Protein AF-A0A929QIP5-F1 (afdb_monomer_lite)

Sequence (250 aa):
MQTKGKNYFLEKAELQKNVRKRVTDGIRGIKFSDITTDPKLVKFDINHSQGKVVGDTIYFSNLNGKNVEISLTDKYSGVKNIVVYGGNAYIKKNIIANNKKQDVLSIIAVRDTEEKGGNILVEPSVFEIDAIMYADNSLVSYHDGKILSPGNGGTYELLKNQLYIFGSIFSNNTIGGSVNFKDGKAICPYYVKTECSVDEAQKYDLYNLRRGYENISPTDPNFKDKAYTLIIEYNPLIQYKNIPFFQLKK

Structure (mmCIF, N/CA/C/O backbone):
data_AF-A0A929QIP5-F1
#
_entry.id   AF-A0A929QIP5-F1
#
loop_
_atom_site.group_PDB
_atom_site.id
_atom_site.type_symbol
_atom_site.label_atom_id
_atom_site.label_alt_id
_atom_site.label_comp_id
_atom_site.label_asym_id
_atom_site.label_entity_id
_atom_site.label_seq_id
_atom_site.pdbx_PDB_ins_code
_atom_site.Cartn_x
_atom_site.Cartn_y
_atom_site.Cartn_z
_atom_site.occupancy
_atom_site.B_iso_or_equiv
_atom_site.auth_seq_id
_atom_site.auth_comp_id
_atom_site.auth_asym_id
_atom_site.auth_atom_id
_atom_site.pdbx_PDB_model_num
ATOM 1 N N . MET A 1 1 ? 28.773 19.398 29.284 1.00 35.69 1 MET A N 1
ATOM 2 C CA . MET A 1 1 ? 27.613 18.480 29.324 1.00 35.69 1 MET A CA 1
ATOM 3 C C . MET A 1 1 ? 27.137 18.242 27.897 1.00 35.69 1 MET A C 1
ATOM 5 O O . MET A 1 1 ? 26.538 19.133 27.319 1.00 35.69 1 MET A O 1
ATOM 9 N N . GLN A 1 2 ? 27.466 17.092 27.303 1.00 29.98 2 GLN A N 1
ATOM 10 C CA . GLN A 1 2 ? 26.900 16.664 26.019 1.00 29.98 2 GLN A CA 1
ATOM 11 C C . GLN A 1 2 ? 25.596 15.914 26.299 1.00 29.98 2 GLN A C 1
ATOM 13 O O . GLN A 1 2 ? 25.606 14.844 26.910 1.00 29.98 2 GLN A O 1
ATOM 18 N N . THR A 1 3 ? 24.467 16.475 25.881 1.00 33.84 3 THR A N 1
ATOM 19 C CA . THR A 1 3 ? 23.188 15.768 25.851 1.00 33.84 3 THR A CA 1
ATOM 20 C C . THR A 1 3 ? 23.250 14.711 24.750 1.00 33.84 3 THR A C 1
ATOM 22 O O . THR A 1 3 ? 23.195 15.012 23.562 1.00 33.84 3 THR A O 1
ATOM 25 N N . LYS A 1 4 ? 23.394 13.442 25.150 1.00 36.75 4 LYS A N 1
ATOM 26 C CA . LYS A 1 4 ? 23.191 12.285 24.272 1.00 36.75 4 LYS A CA 1
ATOM 27 C C . LYS A 1 4 ? 21.743 12.304 23.773 1.00 36.75 4 LYS A C 1
ATOM 29 O O . LYS A 1 4 ? 20.840 11.862 24.482 1.00 36.75 4 LYS A O 1
ATOM 34 N N . GLY A 1 5 ? 21.522 12.807 22.563 1.00 35.38 5 GLY A N 1
ATOM 35 C CA . GLY A 1 5 ? 20.291 12.555 21.823 1.00 35.38 5 GLY A CA 1
ATOM 36 C C . GLY A 1 5 ? 20.190 11.055 21.561 1.00 35.38 5 GLY A C 1
ATOM 37 O O . GLY A 1 5 ? 20.946 10.510 20.761 1.00 35.38 5 GLY A O 1
ATOM 38 N N . LYS A 1 6 ? 19.304 10.358 22.278 1.00 36.50 6 LYS A N 1
ATOM 39 C CA . LYS A 1 6 ? 18.926 8.990 21.917 1.00 36.50 6 LYS A CA 1
ATOM 40 C C . LYS A 1 6 ? 18.165 9.071 20.593 1.00 36.50 6 LYS A C 1
ATOM 42 O O . LYS A 1 6 ? 17.031 9.540 20.567 1.00 36.50 6 LYS A O 1
ATOM 47 N N . ASN A 1 7 ? 18.801 8.647 19.506 1.00 38.00 7 ASN A N 1
ATOM 48 C CA . ASN A 1 7 ? 18.137 8.411 18.229 1.00 38.00 7 ASN A CA 1
ATOM 49 C C . ASN A 1 7 ? 17.148 7.250 18.408 1.00 38.00 7 ASN A C 1
ATOM 51 O O . ASN A 1 7 ? 17.554 6.094 18.456 1.00 38.00 7 ASN A O 1
ATOM 55 N N . TYR A 1 8 ? 15.857 7.553 18.541 1.00 44.34 8 TYR A N 1
ATOM 56 C CA . TYR A 1 8 ? 14.787 6.553 18.559 1.00 44.34 8 TYR A CA 1
ATOM 57 C C . TYR A 1 8 ? 14.332 6.255 17.128 1.00 44.34 8 TYR A C 1
ATOM 59 O O . TYR A 1 8 ? 13.229 6.618 16.731 1.00 44.34 8 TYR A O 1
ATOM 67 N N . PHE A 1 9 ? 15.181 5.598 16.342 1.00 45.09 9 PHE A N 1
ATOM 68 C CA . PHE A 1 9 ? 14.706 4.858 15.177 1.00 45.09 9 PHE A CA 1
ATOM 69 C C . PHE A 1 9 ? 14.753 3.378 15.532 1.00 45.09 9 PHE A C 1
ATOM 71 O O . PHE A 1 9 ? 15.821 2.843 15.817 1.00 45.09 9 PHE A O 1
ATOM 78 N N . LEU A 1 10 ? 13.586 2.730 15.549 1.00 54.16 10 LEU A N 1
ATOM 79 C CA . LEU A 1 10 ? 13.521 1.274 15.519 1.00 54.16 10 LEU A CA 1
ATOM 80 C C . LEU A 1 10 ? 14.275 0.789 14.289 1.00 54.16 10 LEU A C 1
ATOM 82 O O . LEU A 1 10 ? 14.009 1.261 13.180 1.00 54.16 10 LEU A O 1
ATOM 86 N N . GLU A 1 11 ? 15.155 -0.192 14.464 1.00 70.12 11 GLU A N 1
ATOM 87 C CA . GLU A 1 11 ? 15.619 -0.956 13.317 1.00 70.12 11 GLU A CA 1
ATOM 88 C C . GLU A 1 11 ? 14.401 -1.574 12.620 1.00 70.12 11 GLU A C 1
ATOM 90 O O . GLU A 1 11 ? 13.455 -2.043 13.262 1.00 70.12 11 GLU A O 1
ATOM 95 N N . LYS A 1 12 ? 14.413 -1.572 11.284 1.00 72.94 12 LYS A N 1
ATOM 96 C CA . LYS A 1 12 ? 13.306 -2.055 10.445 1.00 72.94 12 LYS A CA 1
ATOM 97 C C . LYS A 1 12 ? 12.771 -3.421 10.902 1.00 72.94 12 LYS A C 1
ATOM 99 O O . LYS A 1 12 ? 11.559 -3.623 10.928 1.00 72.94 12 LYS A O 1
ATOM 104 N N . ALA A 1 13 ? 13.661 -4.325 11.314 1.00 77.12 13 ALA A N 1
ATOM 105 C CA . ALA A 1 13 ? 13.309 -5.653 11.809 1.00 77.12 13 ALA A CA 1
ATOM 106 C C . ALA A 1 13 ? 12.475 -5.618 13.105 1.00 77.12 13 ALA A C 1
ATOM 108 O O . ALA A 1 13 ? 11.519 -6.381 13.256 1.00 77.12 13 ALA A O 1
ATOM 109 N N . GLU A 1 14 ? 12.799 -4.720 14.035 1.00 81.12 14 GLU A N 1
ATOM 110 C CA . GLU A 1 14 ? 12.069 -4.586 15.293 1.00 81.12 14 GLU A CA 1
ATOM 111 C C . GLU A 1 14 ? 10.692 -3.945 15.070 1.00 81.12 14 GLU A C 1
ATOM 113 O O . GLU A 1 14 ? 9.699 -4.420 15.627 1.00 81.12 14 GLU A O 1
ATOM 118 N N . LEU A 1 15 ? 10.594 -2.945 14.184 1.00 81.94 15 LEU A N 1
ATOM 119 C CA . LEU A 1 15 ? 9.300 -2.398 13.768 1.00 81.94 15 LEU A CA 1
ATOM 120 C C . LEU A 1 15 ? 8.410 -3.483 13.148 1.00 81.94 15 LEU A C 1
ATOM 122 O O . LEU A 1 15 ? 7.262 -3.638 13.561 1.00 81.94 15 LEU A O 1
ATOM 126 N N . GLN A 1 16 ? 8.943 -4.266 12.206 1.00 83.81 16 GLN A N 1
ATOM 127 C CA . GLN A 1 16 ? 8.203 -5.353 11.559 1.00 83.81 16 GLN A CA 1
ATOM 128 C C . GLN A 1 16 ? 7.708 -6.385 12.577 1.00 83.81 16 GLN A C 1
ATOM 130 O O . GLN A 1 16 ? 6.527 -6.740 12.593 1.00 83.81 16 GLN A O 1
ATOM 135 N N . LYS A 1 17 ? 8.584 -6.823 13.489 1.00 85.94 17 LYS A N 1
ATOM 136 C CA . LYS A 1 17 ? 8.224 -7.752 14.567 1.00 85.94 17 LYS A CA 1
ATOM 137 C C . LYS A 1 17 ? 7.110 -7.191 15.455 1.00 85.94 17 LYS A C 1
ATOM 139 O O . LYS A 1 17 ? 6.175 -7.917 15.795 1.00 85.94 17 LYS A O 1
ATOM 144 N N . ASN A 1 18 ? 7.192 -5.912 15.817 1.00 87.12 18 ASN A N 1
ATOM 145 C CA . ASN A 1 18 ? 6.215 -5.253 16.679 1.00 87.12 18 ASN A CA 1
ATOM 146 C C . ASN A 1 18 ? 4.851 -5.097 16.000 1.00 87.12 18 ASN A C 1
ATOM 148 O O . ASN A 1 18 ? 3.838 -5.444 16.611 1.00 87.12 18 ASN A O 1
ATOM 152 N N . VAL A 1 19 ? 4.815 -4.627 14.749 1.00 88.56 19 VAL A N 1
ATOM 153 C CA . VAL A 1 19 ? 3.567 -4.481 13.982 1.00 88.56 19 VAL A CA 1
ATOM 154 C C . VAL A 1 19 ? 2.892 -5.839 13.819 1.00 88.56 19 VAL A C 1
ATOM 156 O O . VAL A 1 19 ? 1.726 -5.979 14.190 1.00 88.56 19 VAL A O 1
ATOM 159 N N . ARG A 1 20 ? 3.633 -6.865 13.374 1.00 89.38 20 ARG A N 1
ATOM 160 C CA . ARG A 1 20 ? 3.107 -8.233 13.241 1.00 89.38 20 ARG A CA 1
ATOM 161 C C . ARG A 1 20 ? 2.536 -8.754 14.549 1.00 89.38 20 ARG A C 1
ATOM 163 O O . ARG A 1 20 ? 1.408 -9.231 14.574 1.00 89.38 20 ARG A O 1
ATOM 170 N N . LYS A 1 21 ? 3.280 -8.619 15.652 1.00 89.94 21 LYS A N 1
ATOM 171 C CA . LYS A 1 21 ? 2.814 -9.066 16.968 1.00 89.94 21 LYS A CA 1
ATOM 172 C C . LYS A 1 21 ? 1.506 -8.379 17.364 1.00 89.94 21 LYS A C 1
ATOM 174 O O . LYS A 1 21 ? 0.583 -9.059 17.794 1.00 89.94 21 LYS A O 1
ATOM 179 N N . ARG A 1 22 ? 1.412 -7.055 17.211 1.00 90.06 22 ARG A N 1
ATOM 180 C CA . ARG A 1 22 ? 0.204 -6.288 17.560 1.00 90.06 22 ARG A CA 1
ATOM 181 C C . ARG A 1 22 ? -0.991 -6.666 16.689 1.00 90.06 22 ARG A C 1
ATOM 183 O O . ARG A 1 22 ? -2.091 -6.768 17.218 1.00 90.06 22 ARG A O 1
ATOM 190 N N . VAL A 1 23 ? -0.780 -6.901 15.393 1.00 89.62 23 VAL A N 1
ATOM 191 C CA . VAL A 1 23 ? -1.830 -7.393 14.490 1.00 89.62 23 VAL A CA 1
ATOM 192 C C . VAL A 1 23 ? -2.313 -8.773 14.930 1.00 89.62 23 VAL A C 1
ATOM 194 O O . VAL A 1 23 ? -3.508 -8.941 15.155 1.00 89.62 23 VAL A O 1
ATOM 197 N N . THR A 1 24 ? -1.406 -9.731 15.139 1.00 87.69 24 THR A N 1
ATOM 198 C CA . THR A 1 24 ? -1.762 -11.096 15.561 1.00 87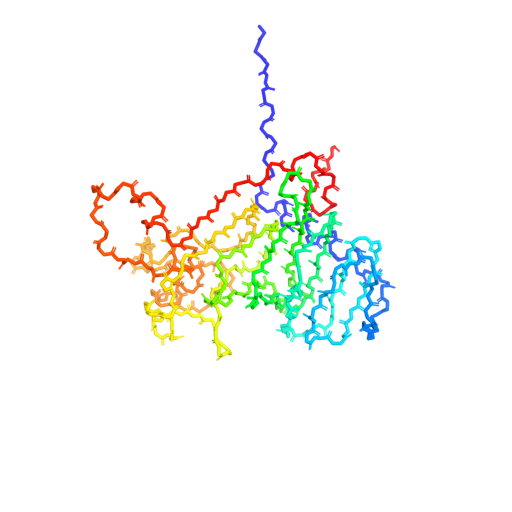.69 24 THR A CA 1
ATOM 199 C C . THR A 1 24 ? -2.444 -11.127 16.932 1.00 87.69 24 THR A C 1
ATOM 201 O O . THR A 1 24 ? -3.419 -11.852 17.120 1.00 87.69 24 THR A O 1
ATOM 204 N N . ASP A 1 25 ? -1.963 -10.330 17.889 1.00 88.50 25 ASP A N 1
ATOM 205 C CA . ASP A 1 25 ? -2.590 -10.192 19.207 1.00 88.50 25 ASP A CA 1
ATOM 206 C C . ASP A 1 25 ? -3.988 -9.554 19.087 1.00 88.50 25 ASP A C 1
ATOM 208 O O . ASP A 1 25 ? -4.920 -10.000 19.751 1.00 88.50 25 ASP A O 1
ATOM 212 N N . GLY A 1 26 ? -4.146 -8.550 18.216 1.00 83.69 26 GLY A N 1
ATOM 213 C CA . GLY A 1 26 ? -5.400 -7.823 18.005 1.00 83.69 26 GLY A CA 1
ATOM 214 C C . GLY A 1 26 ? -6.500 -8.645 17.333 1.00 83.69 26 GLY A C 1
ATOM 215 O O . GLY A 1 26 ? -7.670 -8.454 17.651 1.00 83.69 26 GLY A O 1
ATOM 216 N N . ILE A 1 27 ? -6.149 -9.587 16.451 1.00 87.44 27 ILE A N 1
ATOM 217 C CA . ILE A 1 27 ? -7.127 -10.482 15.803 1.00 87.44 27 ILE A CA 1
ATOM 218 C C . ILE A 1 27 ? -7.485 -11.710 16.648 1.00 87.44 27 ILE A C 1
ATOM 220 O O . ILE A 1 27 ? -8.464 -12.401 16.355 1.00 87.44 27 ILE A O 1
ATOM 224 N N . ARG A 1 28 ? -6.700 -12.023 17.686 1.00 86.62 28 ARG A N 1
ATOM 225 C CA . ARG A 1 28 ? -6.902 -13.228 18.493 1.00 86.62 28 ARG A CA 1
ATOM 226 C C . ARG A 1 28 ? -8.262 -13.180 19.189 1.00 86.62 28 ARG A C 1
ATOM 228 O O . ARG A 1 28 ? -8.568 -12.254 19.930 1.00 86.62 28 ARG A O 1
ATOM 235 N N . GLY A 1 29 ? -9.064 -14.223 18.986 1.00 80.06 29 GLY A N 1
ATOM 236 C CA . GLY A 1 29 ? -10.390 -14.337 19.600 1.00 80.06 29 GLY A CA 1
ATOM 237 C C . GLY A 1 29 ? -11.479 -13.503 18.917 1.00 80.06 29 GLY A C 1
ATOM 238 O O . GLY A 1 29 ? -12.625 -13.540 19.364 1.00 80.06 29 GLY A O 1
ATOM 239 N N . ILE A 1 30 ? -11.169 -12.798 17.822 1.00 84.38 30 ILE A N 1
ATOM 240 C CA . ILE A 1 30 ? -12.191 -12.158 16.994 1.00 84.38 30 ILE A CA 1
ATOM 241 C C . ILE A 1 30 ? -12.949 -13.227 16.203 1.00 84.38 30 ILE A C 1
ATOM 243 O O . ILE A 1 30 ? -12.363 -14.017 15.464 1.00 84.38 30 ILE A O 1
ATOM 247 N N . LYS A 1 31 ? -14.280 -13.206 16.313 1.00 82.88 31 LYS A N 1
ATOM 248 C CA . LYS A 1 31 ? -15.169 -13.869 15.355 1.00 82.88 31 LYS A CA 1
ATOM 249 C C . LYS A 1 31 ? -15.469 -12.893 14.222 1.00 82.88 31 LYS A C 1
ATOM 251 O O . LYS A 1 31 ? -16.064 -11.841 14.461 1.00 82.88 31 LYS A O 1
ATOM 256 N N . PHE A 1 32 ? -15.027 -13.235 13.017 1.00 81.81 32 PHE A N 1
ATOM 257 C CA . PHE A 1 32 ? -15.289 -12.455 11.812 1.00 81.81 32 PHE A CA 1
ATOM 258 C C . PHE A 1 32 ? -16.694 -12.763 11.293 1.00 81.81 32 PHE A C 1
ATOM 260 O O . PHE A 1 32 ? -17.120 -13.917 11.279 1.00 81.81 32 PHE A O 1
ATOM 267 N N . SER A 1 33 ? -17.416 -11.719 10.909 1.00 70.94 33 SER A N 1
ATOM 268 C CA . SER A 1 33 ? -18.771 -11.778 10.361 1.00 70.94 33 SER A CA 1
ATOM 269 C C . SER A 1 33 ? -18.865 -10.821 9.183 1.00 70.94 33 SER A C 1
ATOM 271 O O . SER A 1 33 ? -17.924 -10.061 8.936 1.00 70.94 33 SER A O 1
ATOM 273 N N . ASP A 1 34 ? -19.996 -10.822 8.483 1.00 67.75 34 ASP A N 1
ATOM 274 C CA . ASP A 1 34 ? -20.214 -9.811 7.459 1.00 67.75 34 ASP A CA 1
ATOM 275 C C . ASP A 1 34 ? -20.222 -8.400 8.080 1.00 67.75 34 ASP A C 1
ATOM 277 O O . ASP A 1 34 ? -20.786 -8.178 9.158 1.00 67.75 34 ASP A O 1
ATOM 281 N N . ILE A 1 35 ? -19.555 -7.451 7.424 1.00 65.06 35 ILE A N 1
ATOM 282 C CA . ILE A 1 35 ? -19.545 -6.039 7.793 1.00 65.06 35 ILE A CA 1
ATOM 283 C C . ILE A 1 35 ? -20.808 -5.403 7.222 1.00 65.06 35 ILE A C 1
ATOM 285 O O . ILE A 1 35 ? -20.962 -5.261 6.013 1.00 65.06 35 ILE A O 1
ATOM 289 N N . THR A 1 36 ? -21.699 -4.957 8.102 1.00 55.59 36 THR A N 1
ATOM 290 C CA . THR A 1 36 ? -22.986 -4.346 7.737 1.00 55.59 36 THR A CA 1
ATOM 291 C C . THR A 1 36 ? -22.948 -2.814 7.714 1.00 55.59 36 THR A C 1
ATOM 293 O O . THR A 1 36 ? -23.999 -2.189 7.778 1.00 55.59 36 THR A O 1
ATOM 296 N N . THR A 1 37 ? -21.760 -2.208 7.588 1.00 54.06 37 THR A N 1
ATOM 297 C CA . THR A 1 37 ? -21.412 -0.780 7.803 1.00 54.06 37 THR A CA 1
ATOM 298 C C . THR A 1 37 ? -21.282 -0.362 9.274 1.00 54.06 37 THR A C 1
ATOM 300 O O . THR A 1 37 ? -22.062 -0.775 10.129 1.00 54.06 37 THR A O 1
ATOM 303 N N . ASP A 1 38 ? -20.269 0.462 9.569 1.00 50.41 38 ASP A N 1
ATOM 304 C CA . ASP A 1 38 ? -20.090 1.130 10.863 1.00 50.41 38 ASP A CA 1
ATOM 305 C C . ASP A 1 38 ? -20.297 2.648 10.688 1.00 50.41 38 ASP A C 1
ATOM 307 O O . ASP A 1 38 ? -19.563 3.272 9.921 1.00 50.41 38 ASP A O 1
ATOM 311 N N . PRO A 1 39 ? -21.258 3.275 11.389 1.00 46.41 39 PRO A N 1
ATOM 312 C CA . PRO A 1 39 ? -21.503 4.714 11.304 1.00 46.41 39 PRO A CA 1
ATOM 313 C C . PRO A 1 39 ? -20.384 5.602 11.889 1.00 46.41 39 PRO A C 1
ATOM 315 O O . PRO A 1 39 ? -20.405 6.811 11.659 1.00 46.41 39 PRO A O 1
ATOM 318 N N . LYS A 1 40 ? -19.403 5.064 12.630 1.00 48.41 40 LYS A N 1
ATOM 319 C CA . LYS A 1 40 ? -18.288 5.847 13.213 1.00 48.41 40 LYS A CA 1
ATOM 320 C C . LYS A 1 40 ? -17.057 5.935 12.314 1.00 48.41 40 LYS A C 1
ATOM 322 O O . LYS A 1 40 ? -16.199 6.799 12.503 1.00 48.41 40 LYS A O 1
ATOM 327 N N . LEU A 1 41 ? -16.971 5.084 11.300 1.00 52.69 41 LEU A N 1
ATOM 328 C CA . LEU A 1 41 ? -15.893 5.072 10.327 1.00 52.69 41 LEU A CA 1
ATOM 329 C C . LEU A 1 41 ? -16.517 5.459 8.982 1.00 52.69 41 LEU A C 1
ATOM 331 O O . LEU A 1 41 ? -17.184 4.633 8.385 1.00 52.69 41 LEU A O 1
ATOM 335 N N . VAL A 1 42 ? -16.346 6.727 8.556 1.00 51.38 42 VAL A N 1
ATOM 336 C CA . VAL A 1 42 ? -16.602 7.257 7.182 1.00 51.38 42 VAL A CA 1
ATOM 337 C C . VAL A 1 42 ? -16.805 6.134 6.176 1.00 51.38 42 VAL A C 1
ATOM 339 O O . VAL A 1 42 ? -15.910 5.311 6.055 1.00 51.38 42 VAL A O 1
ATOM 342 N N . LYS A 1 43 ? -17.942 6.128 5.479 1.00 54.22 43 LYS A N 1
ATOM 343 C CA . LYS A 1 43 ? -18.332 5.142 4.462 1.00 54.22 43 LYS A CA 1
ATOM 344 C C . LYS A 1 43 ? -17.116 4.597 3.686 1.00 54.22 43 LYS A C 1
ATOM 346 O O . LYS A 1 43 ? -16.537 5.277 2.837 1.00 54.22 43 LYS A O 1
ATOM 351 N N . PHE A 1 44 ? -16.725 3.373 4.028 1.00 55.50 44 PHE A N 1
ATOM 352 C CA . PHE A 1 44 ? -15.742 2.582 3.300 1.00 55.50 44 PHE A CA 1
ATOM 353 C C . PHE A 1 44 ? -16.505 1.608 2.410 1.00 55.50 44 PHE A C 1
ATOM 355 O O . PHE A 1 44 ? -17.367 0.876 2.893 1.00 55.50 44 PHE A O 1
ATOM 362 N N . ASP A 1 45 ? -16.184 1.609 1.126 1.00 56.94 45 ASP A N 1
ATOM 363 C CA . ASP A 1 45 ? -16.601 0.578 0.193 1.00 56.94 45 ASP A CA 1
ATOM 364 C C . ASP A 1 45 ? -15.541 -0.529 0.215 1.00 56.94 45 ASP A C 1
ATOM 366 O O . ASP A 1 45 ? -14.367 -0.302 -0.102 1.00 56.94 45 ASP A O 1
ATOM 370 N N . ILE A 1 46 ? -15.951 -1.700 0.698 1.00 62.16 46 ILE A N 1
ATOM 371 C CA . ILE A 1 46 ? -15.116 -2.890 0.823 1.00 62.16 46 ILE A CA 1
ATOM 372 C C . ILE A 1 46 ? -15.757 -4.014 0.015 1.00 62.16 46 ILE A C 1
ATOM 374 O O . ILE A 1 46 ? -16.847 -4.489 0.315 1.00 62.16 46 ILE A O 1
ATOM 378 N N . ASN A 1 47 ? -15.030 -4.512 -0.980 1.00 58.47 47 ASN A N 1
ATOM 379 C CA . ASN A 1 47 ? -15.464 -5.662 -1.779 1.00 58.47 47 ASN A CA 1
ATOM 380 C C . ASN A 1 47 ? -15.299 -7.011 -1.052 1.00 58.47 47 ASN A C 1
ATOM 382 O O . ASN A 1 47 ? -15.494 -8.070 -1.649 1.00 58.47 47 ASN A O 1
ATOM 386 N N . HIS A 1 48 ? -14.933 -6.995 0.235 1.00 64.38 48 HIS A N 1
ATOM 387 C CA . HIS A 1 48 ? -14.901 -8.191 1.060 1.00 64.38 48 HIS A CA 1
ATOM 388 C C . HIS A 1 48 ? -15.923 -8.098 2.182 1.00 64.38 48 HIS A C 1
ATOM 390 O O . HIS A 1 48 ? -15.855 -7.190 3.007 1.00 64.38 48 HIS A O 1
ATOM 396 N N . SER A 1 49 ? -16.857 -9.051 2.215 1.00 57.53 49 SER A N 1
ATOM 397 C CA . SER A 1 49 ? -17.948 -9.015 3.180 1.00 57.53 49 SER A CA 1
ATOM 398 C C . SER A 1 49 ? -17.454 -9.264 4.602 1.00 57.53 49 SER A C 1
ATOM 400 O O . SER A 1 49 ? -18.014 -8.692 5.521 1.00 57.53 49 SER A O 1
ATOM 402 N N . GLN A 1 50 ? -16.375 -10.028 4.806 1.00 72.19 50 GLN A N 1
ATOM 403 C CA . GLN A 1 50 ? -15.960 -10.471 6.138 1.00 72.19 50 GLN A CA 1
ATOM 404 C C . GLN A 1 50 ? -14.891 -9.575 6.774 1.00 72.19 50 GLN A C 1
ATOM 406 O O . GLN A 1 50 ? -13.757 -9.486 6.303 1.00 72.19 50 GLN A O 1
ATOM 411 N N . GLY A 1 51 ? -15.229 -8.972 7.911 1.00 79.88 51 GLY A N 1
ATOM 412 C CA . GLY A 1 51 ? -14.305 -8.204 8.741 1.00 79.88 51 GLY A CA 1
ATOM 413 C C . GLY A 1 51 ? -14.945 -7.790 10.071 1.00 79.88 51 GLY A C 1
ATOM 414 O O . GLY A 1 51 ? -16.094 -8.124 10.359 1.00 79.88 51 GLY A O 1
ATOM 415 N N . LYS A 1 52 ? -14.196 -7.108 10.939 1.00 84.00 52 LYS A N 1
ATOM 416 C CA . LYS A 1 52 ? -14.681 -6.725 12.272 1.00 84.00 52 LYS A CA 1
ATOM 417 C C . LYS A 1 52 ? -14.152 -5.369 12.704 1.00 84.00 52 LYS A C 1
ATOM 419 O O . LYS A 1 52 ? -12.946 -5.143 12.672 1.00 84.00 52 LYS A O 1
ATOM 424 N N . VAL A 1 53 ? -15.043 -4.516 13.205 1.00 84.38 53 VAL A N 1
ATOM 425 C CA . VAL A 1 53 ? -14.647 -3.285 13.896 1.00 84.38 53 VAL A CA 1
ATOM 426 C C . VAL A 1 53 ? -14.427 -3.548 15.385 1.00 84.38 53 VAL A C 1
ATOM 428 O O . VAL A 1 53 ? -15.276 -4.142 16.056 1.00 84.38 53 VAL A O 1
ATOM 431 N N . VAL A 1 54 ? -13.275 -3.106 15.890 1.00 82.81 54 VAL A N 1
ATOM 432 C CA . VAL A 1 54 ? -12.898 -3.118 17.307 1.00 82.81 54 VAL A CA 1
ATOM 433 C C . VAL A 1 54 ? -12.266 -1.766 17.643 1.00 82.81 54 VAL A C 1
ATOM 435 O O . VAL A 1 54 ? -11.133 -1.482 17.250 1.00 82.81 54 VAL A O 1
ATOM 438 N N . GLY A 1 55 ? -13.007 -0.920 18.364 1.00 83.44 55 GLY A N 1
ATOM 439 C CA . GLY A 1 55 ? -12.611 0.474 18.592 1.00 83.44 55 GLY A CA 1
ATOM 440 C C . GLY A 1 55 ? -12.455 1.220 17.264 1.00 83.44 55 GLY A C 1
ATOM 441 O O . GLY A 1 55 ? -13.311 1.109 16.394 1.00 83.44 55 GLY A O 1
ATOM 442 N N . ASP A 1 56 ? -11.328 1.909 17.085 1.00 83.62 56 ASP A N 1
ATOM 443 C CA . ASP A 1 56 ? -11.008 2.658 15.858 1.00 83.62 56 ASP A CA 1
ATOM 444 C C . ASP A 1 56 ? -10.284 1.808 14.793 1.00 83.62 56 ASP A C 1
ATOM 446 O O . ASP A 1 56 ? -9.593 2.337 13.916 1.00 83.62 56 ASP A O 1
ATOM 450 N N . THR A 1 57 ? -10.356 0.476 14.901 1.00 86.06 57 THR A N 1
ATOM 451 C CA . THR A 1 57 ? -9.676 -0.450 13.986 1.00 86.06 57 THR A CA 1
ATOM 452 C C . THR A 1 57 ? -10.661 -1.370 13.285 1.00 86.06 57 THR A C 1
ATOM 454 O O . THR A 1 57 ? -11.467 -2.032 13.937 1.00 86.06 57 THR A O 1
ATOM 457 N N . ILE A 1 58 ? -10.538 -1.465 11.963 1.00 87.31 58 ILE A N 1
ATOM 458 C CA . ILE A 1 58 ? -11.186 -2.492 11.149 1.00 87.31 58 ILE A CA 1
ATOM 459 C C . ILE A 1 58 ? -10.171 -3.598 10.880 1.00 87.31 58 ILE A C 1
ATOM 461 O O . ILE A 1 58 ? -9.108 -3.344 10.313 1.00 87.31 58 ILE A O 1
ATOM 465 N N . TYR A 1 59 ? -10.511 -4.822 11.268 1.00 88.69 59 TYR A N 1
ATOM 466 C CA . TYR A 1 59 ? -9.726 -6.018 10.995 1.00 88.69 59 TYR A CA 1
ATOM 467 C C . TYR A 1 59 ? -10.364 -6.844 9.881 1.00 88.69 59 TYR A C 1
ATOM 469 O O . TYR A 1 59 ? -11.543 -7.193 9.953 1.00 88.69 59 TYR A O 1
ATOM 477 N N . PHE A 1 60 ? -9.548 -7.232 8.910 1.00 88.50 60 PHE A N 1
ATOM 478 C CA . PHE A 1 60 ? -9.833 -8.239 7.896 1.00 88.50 60 PHE A CA 1
ATOM 479 C C . PHE A 1 60 ? -8.862 -9.406 8.090 1.00 88.50 60 PHE A C 1
ATOM 481 O O . PHE A 1 60 ? -7.663 -9.190 8.271 1.00 88.50 60 PHE A O 1
ATOM 488 N N . SER A 1 61 ? -9.371 -10.635 8.083 1.00 87.56 61 SER A N 1
ATOM 489 C CA . SER A 1 61 ? -8.591 -11.859 8.311 1.00 87.56 61 SER A CA 1
ATOM 490 C C . SER A 1 61 ? -9.209 -13.029 7.544 1.00 87.56 61 SER A C 1
ATOM 492 O O . SER A 1 61 ? -10.282 -12.882 6.964 1.00 87.56 61 SER A O 1
ATOM 494 N N . ASN A 1 62 ? -8.551 -14.192 7.548 1.00 82.06 62 ASN A N 1
ATOM 495 C CA . ASN A 1 62 ? -8.957 -15.397 6.809 1.00 82.06 62 ASN A CA 1
ATOM 496 C C . ASN A 1 62 ? -9.084 -15.165 5.292 1.00 82.06 62 ASN A C 1
ATOM 498 O O . ASN A 1 62 ? -9.882 -15.802 4.606 1.00 82.06 62 ASN A O 1
ATOM 502 N N . LEU A 1 63 ? -8.278 -14.242 4.763 1.00 83.56 63 LEU A N 1
ATOM 503 C CA . LEU A 1 63 ? -8.366 -13.790 3.376 1.00 83.56 63 LEU A CA 1
ATOM 504 C C . LEU A 1 63 ? -7.734 -14.775 2.391 1.00 83.56 63 LEU A C 1
ATOM 506 O O . LEU A 1 63 ? -8.105 -14.772 1.219 1.00 83.56 63 LEU A O 1
ATOM 510 N N . ASN A 1 64 ? -6.804 -15.626 2.839 1.00 83.81 64 ASN A N 1
ATOM 511 C CA . ASN A 1 64 ? -6.135 -16.625 2.002 1.00 83.81 64 ASN A CA 1
ATOM 512 C C . ASN A 1 64 ? -5.524 -16.012 0.720 1.00 83.81 64 ASN A C 1
ATOM 514 O O . ASN A 1 64 ? -5.739 -16.484 -0.395 1.00 83.81 64 ASN A O 1
ATOM 518 N N . GLY A 1 65 ? -4.822 -14.891 0.869 1.00 82.25 65 GLY A N 1
ATOM 519 C CA . GLY A 1 65 ? -4.210 -14.123 -0.215 1.00 82.25 65 GLY A CA 1
ATOM 520 C C . GLY A 1 65 ? -5.160 -13.209 -0.994 1.00 82.25 65 GLY A C 1
ATOM 521 O O . GLY A 1 65 ? -4.691 -12.482 -1.868 1.00 82.25 65 GLY A O 1
ATOM 522 N N . LYS A 1 66 ? -6.468 -13.203 -0.698 1.00 86.69 66 LYS A N 1
ATOM 523 C CA . LYS A 1 66 ? -7.435 -12.323 -1.371 1.00 86.69 66 LYS A CA 1
ATOM 524 C C . LYS A 1 66 ? -7.192 -10.850 -1.041 1.00 86.69 66 LYS A C 1
ATOM 526 O O . LYS A 1 66 ? -6.661 -10.493 0.012 1.00 86.69 66 LYS A O 1
ATOM 531 N N . ASN A 1 67 ? -7.610 -9.992 -1.965 1.00 86.25 67 ASN A N 1
ATOM 532 C CA . ASN A 1 67 ? -7.481 -8.549 -1.832 1.00 86.25 67 ASN A CA 1
ATOM 533 C C . ASN A 1 67 ? -8.683 -7.975 -1.073 1.00 86.25 67 ASN A C 1
ATOM 535 O O . ASN A 1 67 ? -9.826 -8.341 -1.343 1.00 86.25 67 ASN A O 1
ATOM 539 N N . VAL A 1 68 ? -8.416 -7.036 -0.172 1.00 85.75 68 VAL A N 1
ATOM 540 C CA . VAL A 1 68 ? -9.412 -6.158 0.440 1.00 85.75 68 VAL A CA 1
ATOM 541 C C . VAL A 1 68 ? -9.313 -4.817 -0.257 1.00 85.75 68 VAL A C 1
ATOM 543 O O . VAL A 1 68 ? -8.281 -4.150 -0.188 1.00 85.75 68 VAL A O 1
ATOM 546 N N . GLU A 1 69 ? -10.380 -4.427 -0.943 1.00 87.38 69 GLU A N 1
ATOM 547 C CA . GLU A 1 69 ? -10.470 -3.084 -1.498 1.00 87.38 69 GLU A CA 1
ATOM 548 C C . GLU A 1 69 ? -10.697 -2.066 -0.379 1.00 87.38 69 GLU A C 1
ATOM 550 O O . GLU A 1 69 ? -11.560 -2.253 0.476 1.00 87.38 69 GLU A O 1
ATOM 555 N N . ILE A 1 70 ? -9.899 -1.002 -0.396 1.00 82.50 70 ILE A N 1
ATOM 556 C CA . ILE A 1 70 ? -10.017 0.156 0.477 1.00 82.50 70 ILE A CA 1
ATOM 557 C C . ILE A 1 70 ? -10.409 1.328 -0.413 1.00 82.50 70 ILE A C 1
ATOM 559 O O . ILE A 1 70 ? -9.563 1.973 -1.037 1.00 82.50 70 ILE A O 1
ATOM 563 N N . SER A 1 71 ? -11.707 1.595 -0.455 1.00 72.69 71 SER A N 1
ATOM 564 C CA . SER A 1 71 ? -12.274 2.726 -1.174 1.00 72.69 71 SER A CA 1
ATOM 565 C C . SER A 1 71 ? -13.027 3.600 -0.178 1.00 72.69 71 SER A C 1
ATOM 567 O O . SER A 1 71 ? -13.996 3.175 0.439 1.00 72.69 71 SER A O 1
ATOM 569 N N . LEU A 1 72 ? -12.568 4.832 0.016 1.00 72.12 72 LEU A N 1
ATOM 570 C CA . LEU A 1 72 ? -13.291 5.835 0.795 1.00 72.12 72 LEU A CA 1
ATOM 571 C C . LEU A 1 72 ? -14.297 6.540 -0.117 1.00 72.12 72 LEU A C 1
ATOM 573 O O . LEU A 1 72 ? -13.929 6.955 -1.217 1.00 72.12 72 LEU A O 1
ATOM 577 N N . THR A 1 73 ? -15.559 6.674 0.305 1.00 67.25 73 THR A N 1
ATOM 578 C CA . THR A 1 73 ? -16.543 7.420 -0.505 1.00 67.25 73 THR A CA 1
ATOM 579 C C . THR A 1 73 ? -16.366 8.932 -0.386 1.00 67.25 73 THR A C 1
ATOM 581 O O . THR A 1 73 ? -16.788 9.648 -1.282 1.00 67.25 73 THR A O 1
ATOM 584 N N . ASP A 1 74 ? -15.747 9.396 0.704 1.00 71.62 74 ASP A N 1
ATOM 585 C CA . ASP A 1 74 ? -15.515 10.801 1.049 1.00 71.62 74 ASP A CA 1
ATOM 586 C C . ASP A 1 74 ? -14.206 10.959 1.840 1.00 71.62 74 ASP A C 1
ATOM 588 O O . ASP A 1 74 ? -13.541 9.980 2.190 1.00 71.62 74 ASP A O 1
ATOM 592 N N . LYS A 1 75 ? -13.850 12.203 2.181 1.00 86.56 75 LYS A N 1
ATOM 593 C CA . LYS A 1 75 ? -12.729 12.481 3.087 1.00 86.56 75 LYS A CA 1
ATOM 594 C C . LYS A 1 75 ? -12.935 11.819 4.450 1.00 86.56 75 LYS A C 1
ATOM 596 O O . LYS A 1 75 ? -14.042 11.818 4.990 1.00 86.56 75 LYS A O 1
ATOM 601 N N . TYR A 1 76 ? -11.860 11.304 5.045 1.00 84.75 76 TYR A N 1
ATOM 602 C CA . TYR A 1 76 ? -11.926 10.690 6.370 1.00 84.75 76 TYR A CA 1
ATOM 603 C C . TYR A 1 76 ? -11.583 11.674 7.499 1.00 84.75 76 TYR A C 1
ATOM 605 O O . TYR A 1 76 ? -10.818 12.610 7.297 1.00 84.75 76 TYR A O 1
ATOM 613 N N . SER A 1 77 ? -12.100 11.436 8.708 1.00 83.94 77 SER A N 1
ATOM 614 C CA . SER A 1 77 ? -11.785 12.215 9.915 1.00 83.94 77 SER A CA 1
ATOM 615 C C . SER A 1 77 ? -11.412 11.325 11.105 1.00 83.94 77 SER A C 1
ATOM 617 O O . SER A 1 77 ? -11.792 10.156 11.151 1.00 83.94 77 SER A O 1
ATOM 619 N N . GLY A 1 78 ? -10.686 11.866 12.082 1.00 81.06 78 GLY A N 1
ATOM 620 C CA . GLY A 1 78 ? -10.255 11.155 13.285 1.00 81.06 78 GLY A CA 1
ATOM 621 C C . GLY A 1 78 ? -9.040 10.247 13.074 1.00 81.06 78 GLY A C 1
ATOM 622 O O . GLY A 1 78 ? -8.328 10.338 12.074 1.00 81.06 78 GLY A O 1
ATOM 623 N N . VAL A 1 79 ? -8.777 9.387 14.061 1.00 69.62 79 VAL A N 1
ATOM 624 C CA . VAL A 1 79 ? -7.738 8.351 13.982 1.00 69.62 79 VAL A CA 1
ATOM 625 C C . VAL A 1 79 ? -8.403 7.038 13.593 1.00 69.62 79 VAL A C 1
ATOM 627 O O . VAL A 1 79 ? -9.364 6.637 14.238 1.00 69.62 79 VAL A O 1
ATOM 630 N N . LYS A 1 80 ? -7.907 6.376 12.547 1.00 84.81 80 LYS A N 1
ATOM 631 C CA . LYS A 1 80 ? -8.466 5.121 12.030 1.00 84.81 80 LYS A CA 1
ATOM 632 C C . LYS A 1 80 ? -7.369 4.139 11.671 1.00 84.81 80 LYS A C 1
ATOM 634 O O . LYS A 1 80 ? -6.303 4.538 11.205 1.00 84.81 80 LYS A O 1
ATOM 639 N N . ASN A 1 81 ? -7.643 2.851 11.832 1.00 87.88 81 ASN A N 1
ATOM 640 C CA . ASN A 1 81 ? -6.721 1.790 11.448 1.00 87.88 81 ASN A CA 1
ATOM 641 C C . ASN A 1 81 ? -7.451 0.750 10.597 1.00 87.88 81 ASN A C 1
ATOM 643 O O . ASN A 1 81 ? -8.536 0.296 10.952 1.00 87.88 81 ASN A O 1
ATOM 647 N N . ILE A 1 82 ? -6.836 0.355 9.490 1.00 90.31 82 ILE A N 1
ATOM 648 C CA . ILE A 1 82 ? -7.276 -0.745 8.641 1.00 90.31 82 ILE A CA 1
ATOM 649 C C . ILE A 1 82 ? -6.185 -1.800 8.683 1.00 90.31 82 ILE A C 1
ATOM 651 O O . ILE A 1 82 ? -5.043 -1.533 8.311 1.00 90.31 82 ILE A O 1
ATOM 655 N N . VAL A 1 83 ? -6.541 -2.991 9.145 1.00 92.69 83 VAL A N 1
ATOM 656 C CA . VAL A 1 83 ? -5.637 -4.131 9.264 1.00 92.69 83 VAL A CA 1
ATOM 657 C C . VAL A 1 83 ? -6.119 -5.234 8.337 1.00 92.69 83 VAL A C 1
ATOM 659 O O . VAL A 1 83 ? -7.232 -5.730 8.479 1.00 92.69 83 VAL A O 1
ATOM 662 N N . VAL A 1 84 ? -5.262 -5.633 7.405 1.00 93.12 84 VAL A N 1
ATOM 663 C CA . VAL A 1 84 ? -5.485 -6.709 6.441 1.00 93.12 84 VAL A CA 1
ATOM 664 C C . VAL A 1 84 ? -4.495 -7.827 6.754 1.00 93.12 84 VAL A C 1
ATOM 666 O O . VAL A 1 84 ? -3.304 -7.701 6.477 1.00 93.12 84 VAL A O 1
ATOM 669 N N . TYR A 1 85 ? -4.976 -8.906 7.368 1.00 93.06 85 TYR A N 1
ATOM 670 C CA . TYR A 1 85 ? -4.176 -10.068 7.751 1.00 93.06 85 TYR A CA 1
ATOM 671 C C . TYR A 1 85 ? -4.400 -11.234 6.782 1.00 93.06 85 TYR A C 1
ATOM 673 O O . TYR A 1 85 ? -5.534 -11.661 6.557 1.00 93.06 85 TYR A O 1
ATOM 681 N N . GLY A 1 86 ? -3.320 -11.749 6.193 1.00 92.50 86 GLY A N 1
ATOM 682 C CA . GLY A 1 86 ? -3.382 -12.852 5.229 1.00 92.50 86 GLY A CA 1
ATOM 683 C C . GLY A 1 86 ? -3.892 -12.465 3.845 1.00 92.50 86 GLY A C 1
ATOM 684 O O . GLY A 1 86 ? -4.191 -13.338 3.040 1.00 92.50 86 GLY A O 1
ATOM 685 N N . GLY A 1 87 ? -4.024 -11.172 3.549 1.00 92.75 87 GLY A N 1
ATOM 686 C CA . GLY A 1 87 ? -4.475 -10.658 2.254 1.00 92.75 87 GLY A CA 1
ATOM 687 C C . GLY A 1 87 ? -3.717 -9.400 1.848 1.00 92.75 87 GLY A C 1
ATOM 688 O O . GLY A 1 87 ? -2.814 -8.958 2.561 1.00 92.75 87 GLY A O 1
ATOM 689 N N . ASN A 1 88 ? -4.061 -8.830 0.696 1.00 94.50 88 ASN A N 1
ATOM 690 C CA . ASN A 1 88 ? -3.486 -7.561 0.237 1.00 94.50 88 ASN A CA 1
ATOM 691 C C . ASN A 1 88 ? -4.493 -6.424 0.421 1.00 94.50 88 ASN A C 1
ATOM 693 O O . ASN A 1 88 ? -5.692 -6.629 0.255 1.00 94.50 88 ASN A O 1
ATOM 697 N N . ALA A 1 89 ? -4.015 -5.223 0.723 1.00 94.50 89 ALA A N 1
ATOM 698 C CA . ALA A 1 89 ? -4.842 -4.021 0.702 1.00 94.50 89 ALA A CA 1
ATOM 699 C C . ALA A 1 89 ? -4.810 -3.413 -0.703 1.00 94.50 89 ALA A C 1
ATOM 701 O O . ALA A 1 89 ? -3.733 -3.277 -1.272 1.00 94.50 89 ALA A O 1
ATOM 702 N N . TYR A 1 90 ? -5.955 -3.040 -1.268 1.00 93.25 90 TYR A N 1
ATOM 703 C CA . TYR A 1 90 ? -6.041 -2.499 -2.623 1.00 93.25 90 TYR A CA 1
ATOM 704 C C . TYR A 1 90 ? -6.697 -1.121 -2.629 1.00 93.25 90 TYR A C 1
ATOM 706 O O . TYR A 1 90 ? -7.867 -0.983 -2.291 1.00 93.25 90 TYR A O 1
ATOM 714 N N . ILE A 1 91 ? -5.935 -0.103 -3.016 1.00 94.06 91 ILE A N 1
ATOM 715 C CA . ILE A 1 91 ? -6.348 1.298 -3.051 1.00 94.06 91 ILE A CA 1
ATOM 716 C C . ILE A 1 91 ? -6.691 1.653 -4.499 1.00 94.06 91 ILE A C 1
ATOM 718 O O . ILE A 1 91 ? -5.800 1.762 -5.344 1.00 94.06 91 ILE A O 1
ATOM 722 N N . LYS A 1 92 ? -7.988 1.817 -4.785 1.00 90.75 92 LYS A N 1
ATOM 723 C CA . LYS A 1 92 ? -8.497 2.171 -6.125 1.00 90.75 92 LYS A CA 1
ATOM 724 C C . LYS A 1 92 ? -8.874 3.638 -6.293 1.00 90.75 92 LYS A C 1
ATOM 726 O O . LYS A 1 92 ? -9.036 4.115 -7.413 1.00 90.75 92 LYS A O 1
ATOM 731 N N . LYS A 1 93 ? -9.069 4.336 -5.180 1.00 90.44 93 LYS A N 1
ATOM 732 C CA . LYS A 1 93 ? -9.475 5.739 -5.125 1.00 90.44 93 LYS A CA 1
ATOM 733 C C . LYS A 1 93 ? -8.553 6.487 -4.179 1.00 90.44 93 LYS A C 1
ATOM 735 O O . LYS A 1 93 ? -7.923 5.879 -3.315 1.00 90.44 93 LYS A O 1
ATOM 740 N N . ASN A 1 94 ? -8.497 7.803 -4.341 1.00 92.50 94 ASN A N 1
ATOM 741 C CA . ASN A 1 94 ? -7.741 8.649 -3.431 1.00 92.50 94 ASN A CA 1
ATOM 742 C C . ASN A 1 94 ? -8.218 8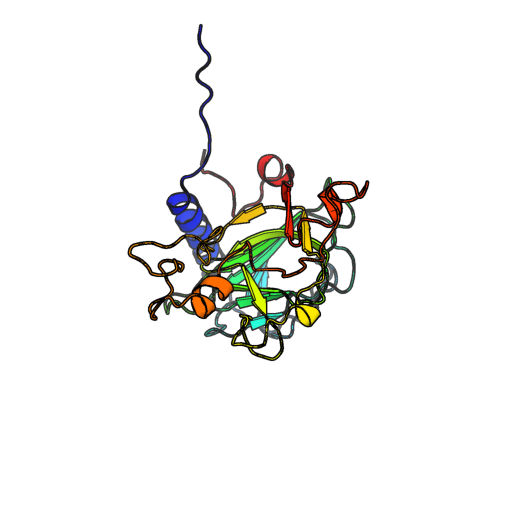.479 -1.992 1.00 92.50 94 ASN A C 1
ATOM 744 O O . ASN A 1 94 ? -9.405 8.288 -1.719 1.00 92.50 94 ASN A O 1
ATOM 748 N N . ILE A 1 95 ? -7.272 8.607 -1.074 1.00 92.31 95 ILE A N 1
ATOM 749 C CA . ILE A 1 95 ? -7.510 8.555 0.360 1.00 92.31 95 ILE A CA 1
ATOM 750 C C . ILE A 1 95 ? -7.158 9.932 0.887 1.00 92.31 95 ILE A C 1
ATOM 752 O O . ILE A 1 95 ? -5.989 10.284 0.928 1.00 92.31 95 ILE A O 1
ATOM 756 N N . ILE A 1 96 ? -8.164 10.724 1.248 1.00 91.31 96 ILE A N 1
ATOM 757 C CA . ILE A 1 96 ? -7.964 12.136 1.585 1.00 91.31 96 ILE A CA 1
ATOM 758 C C . ILE A 1 96 ? -8.453 12.384 3.007 1.00 91.31 96 ILE A C 1
ATOM 760 O O . ILE A 1 96 ? -9.587 12.046 3.358 1.00 91.31 96 ILE A O 1
ATOM 764 N N . ALA A 1 97 ? -7.599 12.979 3.830 1.00 90.62 97 ALA A N 1
ATOM 765 C CA . ALA A 1 97 ? -7.949 13.428 5.166 1.00 90.62 97 ALA A CA 1
ATOM 766 C C . ALA A 1 97 ? -8.817 14.691 5.091 1.00 90.62 97 ALA A C 1
ATOM 768 O O . ALA A 1 97 ? -8.601 15.579 4.263 1.00 90.62 97 ALA A O 1
ATOM 769 N N . ASN A 1 98 ? -9.781 14.823 5.997 1.00 90.38 98 ASN A N 1
ATOM 770 C CA . ASN A 1 98 ? -10.545 16.055 6.138 1.00 90.38 98 ASN A CA 1
ATOM 771 C C . ASN A 1 98 ? -9.654 17.189 6.676 1.00 90.38 98 ASN A C 1
ATOM 773 O O . ASN A 1 98 ? -9.716 18.317 6.192 1.00 90.38 98 ASN A O 1
ATOM 777 N N . ASN A 1 99 ? -8.771 16.872 7.625 1.00 89.94 99 ASN A N 1
ATOM 778 C CA . ASN A 1 99 ? -7.760 17.768 8.166 1.00 89.94 99 ASN A CA 1
ATOM 779 C C . ASN A 1 99 ? -6.416 17.041 8.338 1.00 89.94 99 ASN A C 1
ATOM 781 O O . ASN A 1 99 ? -6.199 16.370 9.342 1.00 89.94 99 ASN A O 1
ATOM 785 N N . LYS A 1 100 ? -5.461 17.250 7.421 1.00 88.81 100 LYS A N 1
ATOM 786 C CA . LYS A 1 100 ? -4.121 16.619 7.451 1.00 88.81 100 LYS A CA 1
ATOM 787 C C . LYS A 1 100 ? -3.305 16.888 8.726 1.00 88.81 100 LYS A C 1
ATOM 789 O O . LYS A 1 100 ? -2.369 16.156 9.025 1.00 88.81 100 LYS A O 1
ATOM 794 N N . LYS A 1 101 ? -3.649 17.926 9.501 1.00 85.31 101 LYS A N 1
ATOM 795 C CA . LYS A 1 101 ? -2.985 18.266 10.774 1.00 85.31 101 LYS A CA 1
ATOM 796 C C . LYS A 1 101 ? -3.585 17.544 11.980 1.00 85.31 101 LYS A C 1
ATOM 798 O O . LYS A 1 101 ? -3.063 17.672 13.084 1.00 85.31 101 LYS A O 1
ATOM 803 N N . GLN A 1 102 ? -4.687 16.821 11.802 1.00 86.00 102 GLN A N 1
ATOM 804 C CA . GLN A 1 102 ? -5.387 16.143 12.890 1.00 86.00 102 GLN A CA 1
ATOM 805 C C . GLN A 1 102 ? -5.761 14.712 12.520 1.00 86.00 102 GLN A C 1
ATOM 807 O O . GLN A 1 102 ? -5.563 13.807 13.322 1.00 86.00 102 GLN A O 1
ATOM 812 N N . ASP A 1 103 ? -6.291 14.473 11.338 1.00 87.75 103 ASP A N 1
ATOM 813 C CA . ASP A 1 103 ? -6.812 13.171 10.957 1.00 87.75 103 ASP A CA 1
ATOM 814 C C . ASP A 1 103 ? -5.676 12.248 10.515 1.00 87.75 103 ASP A C 1
ATOM 816 O O . ASP A 1 103 ? -4.733 12.669 9.845 1.00 87.75 103 ASP A O 1
ATOM 820 N N . VAL A 1 104 ? -5.743 10.986 10.942 1.00 87.31 104 VAL A N 1
ATOM 821 C CA . VAL A 1 104 ? -4.717 9.986 10.647 1.00 87.31 104 VAL A CA 1
ATOM 822 C C . VAL A 1 104 ? -5.363 8.649 10.326 1.00 87.31 104 VAL A C 1
ATOM 824 O O . VAL A 1 104 ? -6.049 8.064 11.163 1.00 87.31 104 VAL A O 1
ATOM 827 N N . LEU A 1 105 ? -5.072 8.127 9.141 1.00 90.38 105 LEU A N 1
ATOM 828 C CA . LEU A 1 105 ? -5.386 6.758 8.758 1.00 90.38 105 LEU A CA 1
ATOM 829 C C . LEU A 1 105 ? -4.113 5.909 8.751 1.00 90.38 105 LEU A C 1
ATOM 831 O O . LEU A 1 105 ? -3.088 6.318 8.209 1.00 90.38 105 LEU A O 1
ATOM 835 N N . SER A 1 106 ? -4.200 4.709 9.318 1.00 91.50 106 SER A N 1
ATOM 836 C CA . SER A 1 106 ? -3.196 3.659 9.164 1.00 91.50 106 SER A CA 1
ATOM 837 C C . SER A 1 106 ? -3.730 2.534 8.285 1.00 91.50 106 SER A C 1
ATOM 839 O O . SER A 1 106 ? -4.828 2.043 8.538 1.00 91.50 106 SER A O 1
ATOM 841 N N . ILE A 1 107 ? -2.953 2.093 7.296 1.00 94.06 107 ILE A N 1
ATOM 842 C CA . ILE A 1 107 ? -3.252 0.922 6.458 1.00 94.06 107 ILE A CA 1
ATOM 843 C C . ILE A 1 107 ? -2.139 -0.098 6.663 1.00 94.06 107 ILE A C 1
ATOM 845 O O . ILE A 1 107 ? -0.974 0.182 6.396 1.00 94.06 107 ILE A O 1
ATOM 849 N N . ILE A 1 108 ? -2.490 -1.273 7.169 1.00 95.44 108 ILE A N 1
ATOM 850 C CA . ILE A 1 108 ? -1.540 -2.283 7.627 1.00 95.44 108 ILE A CA 1
ATOM 851 C C . ILE A 1 108 ? -1.868 -3.599 6.927 1.00 95.44 108 ILE A C 1
ATOM 853 O O . ILE A 1 108 ? -2.856 -4.245 7.262 1.00 95.44 108 ILE A O 1
ATOM 857 N N . ALA A 1 109 ? -1.038 -4.004 5.969 1.00 96.19 109 ALA A N 1
ATOM 858 C CA . ALA A 1 109 ? -1.122 -5.297 5.299 1.00 96.19 109 ALA A CA 1
ATOM 859 C C . ALA A 1 109 ? -0.041 -6.235 5.853 1.00 96.19 109 ALA A C 1
ATOM 861 O O . ALA A 1 109 ? 1.157 -5.989 5.696 1.00 96.19 109 ALA A O 1
ATOM 862 N N . VAL A 1 110 ? -0.465 -7.314 6.509 1.00 95.81 110 VAL A N 1
ATOM 863 C CA . VAL A 1 110 ? 0.401 -8.297 7.174 1.00 95.81 110 VAL A CA 1
ATOM 864 C C . VAL A 1 110 ? 0.137 -9.678 6.593 1.00 95.81 110 VAL A C 1
ATOM 866 O O . VAL A 1 110 ? -1.010 -10.047 6.338 1.00 95.81 110 VAL A O 1
ATOM 869 N N . ARG A 1 111 ? 1.205 -10.448 6.382 1.00 94.12 111 ARG A N 1
ATOM 870 C CA . ARG A 1 111 ? 1.087 -11.825 5.900 1.00 94.12 111 ARG A CA 1
ATOM 871 C C . ARG A 1 111 ? 0.514 -12.730 6.980 1.00 94.12 111 ARG A C 1
ATOM 873 O O . ARG A 1 111 ? 0.784 -12.533 8.166 1.00 94.12 111 ARG A O 1
ATOM 880 N N . ASP A 1 112 ? -0.251 -13.732 6.571 1.00 90.94 112 ASP A N 1
ATOM 881 C CA . ASP A 1 112 ? -0.669 -14.787 7.493 1.00 90.94 112 ASP A CA 1
ATOM 882 C C . ASP A 1 112 ? 0.466 -15.780 7.783 1.00 90.94 112 ASP A C 1
ATOM 884 O O . ASP A 1 112 ? 1.593 -15.652 7.300 1.00 90.94 112 ASP A O 1
ATOM 888 N N . THR A 1 113 ? 0.166 -16.782 8.608 1.00 89.81 113 THR A N 1
ATOM 889 C CA . THR A 1 113 ? 1.089 -17.874 8.940 1.00 89.81 113 THR A CA 1
ATOM 890 C C . THR A 1 113 ? 1.468 -18.745 7.743 1.00 89.81 113 THR A C 1
ATOM 892 O O . THR A 1 113 ? 2.457 -19.466 7.823 1.00 89.81 113 THR A O 1
ATOM 895 N N . GLU A 1 114 ? 0.709 -18.686 6.648 1.00 90.75 114 GLU A N 1
ATOM 896 C CA . GLU A 1 114 ? 1.013 -19.359 5.381 1.00 90.75 114 GLU A CA 1
ATOM 897 C C . GLU A 1 114 ? 1.788 -18.444 4.416 1.00 90.75 114 GLU A C 1
ATOM 899 O O . GLU A 1 114 ? 1.995 -18.792 3.254 1.00 90.75 114 GLU A O 1
ATOM 904 N N . GLU A 1 115 ? 2.242 -17.281 4.899 1.00 90.31 115 GLU A N 1
ATOM 905 C CA . GLU A 1 115 ? 3.004 -16.272 4.163 1.00 90.31 115 GLU A CA 1
ATOM 906 C C . GLU A 1 115 ? 2.221 -15.616 3.006 1.00 90.31 115 GLU A C 1
ATOM 908 O O . GLU A 1 115 ? 2.820 -15.027 2.100 1.00 90.31 115 GLU A O 1
ATOM 913 N N . LYS A 1 116 ? 0.881 -15.661 3.043 1.00 91.81 116 LYS A N 1
ATOM 914 C CA . LYS A 1 116 ? 0.002 -15.071 2.022 1.00 91.81 116 LYS A CA 1
ATOM 915 C C . LYS A 1 116 ? -0.327 -13.612 2.319 1.00 91.81 116 LYS A C 1
ATOM 917 O O . LYS A 1 116 ? -0.477 -13.209 3.470 1.00 91.81 116 LYS A O 1
ATOM 922 N N . GLY A 1 117 ? -0.503 -12.825 1.257 1.00 93.44 117 GLY A N 1
ATOM 923 C CA . GLY A 1 117 ? -0.891 -11.415 1.339 1.00 93.44 117 GLY A CA 1
ATOM 924 C C . GLY A 1 117 ? 0.274 -10.467 1.642 1.00 93.44 117 GLY A C 1
ATOM 925 O O . GLY A 1 117 ? 1.409 -10.701 1.229 1.00 93.44 117 GLY A O 1
ATOM 926 N N . GLY A 1 118 ? -0.010 -9.378 2.357 1.00 95.19 118 GLY A N 1
ATOM 927 C CA . GLY A 1 118 ? 0.990 -8.433 2.858 1.00 95.19 118 GLY A CA 1
ATOM 928 C C . GLY A 1 118 ? 1.426 -7.336 1.884 1.00 95.19 118 GLY A C 1
ATOM 929 O O . GLY A 1 118 ? 2.307 -6.554 2.239 1.00 95.19 118 GLY A O 1
ATOM 930 N N . ASN A 1 119 ? 0.849 -7.252 0.681 1.00 97.19 119 ASN A N 1
ATOM 931 C CA . ASN A 1 119 ? 1.080 -6.119 -0.219 1.00 97.19 119 ASN A CA 1
ATOM 932 C C . ASN A 1 119 ? 0.043 -5.012 -0.011 1.00 97.19 119 ASN A C 1
ATOM 934 O O . ASN A 1 119 ? -1.099 -5.270 0.380 1.00 97.19 119 ASN A O 1
ATOM 938 N N . ILE A 1 120 ? 0.437 -3.792 -0.361 1.00 98.00 120 ILE A N 1
ATOM 939 C CA . ILE A 1 120 ? -0.483 -2.694 -0.646 1.00 98.00 120 ILE A CA 1
ATOM 940 C C . ILE A 1 120 ? -0.419 -2.445 -2.155 1.00 98.00 120 ILE A C 1
ATOM 942 O O . ILE A 1 120 ? 0.639 -2.163 -2.711 1.00 98.00 120 ILE A O 1
ATOM 946 N N . LEU A 1 121 ? -1.551 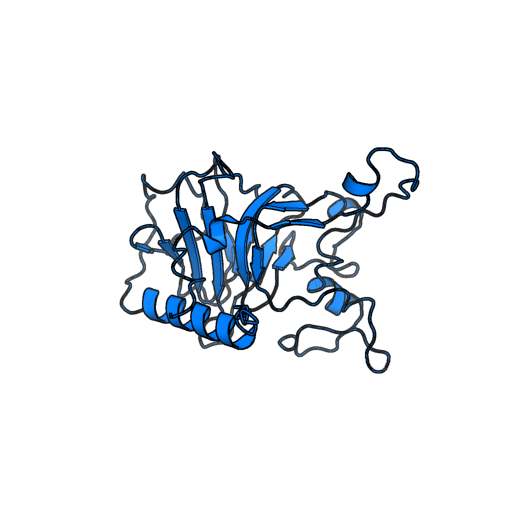-2.605 -2.822 1.00 96.81 121 LEU A N 1
ATOM 947 C CA . LEU A 1 121 ? -1.729 -2.475 -4.261 1.00 96.81 121 LEU A CA 1
ATOM 948 C C . LEU A 1 121 ? -2.358 -1.106 -4.537 1.00 96.81 121 LEU A C 1
ATOM 950 O O . LEU A 1 121 ? -3.348 -0.761 -3.894 1.00 96.81 121 LEU A O 1
ATOM 954 N N . VAL A 1 122 ? -1.817 -0.330 -5.474 1.00 96.88 122 VAL A N 1
ATOM 955 C CA . VAL A 1 122 ? -2.318 1.017 -5.792 1.00 96.88 122 VAL A CA 1
ATOM 956 C C . VAL A 1 122 ? -2.652 1.126 -7.275 1.00 96.88 122 VAL A C 1
ATOM 958 O O . VAL A 1 122 ? -1.793 0.897 -8.129 1.00 96.88 122 VAL A O 1
ATOM 961 N N . GLU A 1 123 ? -3.890 1.512 -7.581 1.00 95.00 123 GLU A N 1
ATOM 962 C CA . GLU A 1 123 ? -4.325 1.800 -8.953 1.00 95.00 123 GLU A CA 1
ATOM 963 C C . GLU A 1 123 ? -3.570 2.996 -9.549 1.00 95.00 123 GLU A C 1
ATOM 965 O O . GLU A 1 123 ? -3.356 3.987 -8.846 1.00 95.00 123 GLU A O 1
ATOM 970 N N . PRO A 1 124 ? -3.210 2.979 -10.845 1.00 94.19 124 PRO A N 1
ATOM 971 C CA . PRO A 1 124 ? -2.610 4.125 -11.528 1.00 94.19 124 PRO A CA 1
ATOM 972 C C . PRO A 1 124 ? -3.444 5.412 -11.536 1.00 94.19 124 PRO A C 1
ATOM 974 O O . PRO A 1 124 ? -2.882 6.501 -11.644 1.00 94.19 124 PRO A O 1
ATOM 977 N N . SER A 1 125 ? -4.766 5.313 -11.378 1.00 92.94 125 SER A N 1
ATOM 978 C CA . SER A 1 125 ? -5.662 6.473 -11.270 1.00 92.94 125 SER A CA 1
ATOM 979 C C . SER A 1 125 ? -5.575 7.207 -9.925 1.00 92.94 125 SER A C 1
ATOM 981 O O . SER A 1 125 ? -6.037 8.342 -9.820 1.00 92.94 125 SER A O 1
ATOM 983 N N . VAL A 1 126 ? -4.986 6.586 -8.897 1.00 93.88 126 VAL A N 1
ATOM 984 C CA . VAL A 1 126 ? -4.815 7.192 -7.571 1.00 93.88 126 VAL A CA 1
ATOM 985 C C . VAL A 1 126 ? -3.679 8.206 -7.617 1.00 93.88 126 VAL A C 1
ATOM 987 O O . VAL A 1 126 ? -2.548 7.864 -7.967 1.00 93.88 126 VAL A O 1
ATOM 990 N N . PHE A 1 127 ? -3.967 9.438 -7.214 1.00 92.88 127 PHE A N 1
ATOM 991 C CA . PHE A 1 127 ? -2.997 10.532 -7.204 1.00 92.88 127 PHE A CA 1
ATOM 992 C C . PHE A 1 127 ? -2.722 11.090 -5.805 1.00 92.88 127 PHE A C 1
ATOM 994 O O . PHE A 1 127 ? -1.732 11.792 -5.623 1.00 92.88 127 PHE A O 1
ATOM 1001 N N . GLU A 1 128 ? -3.542 10.758 -4.803 1.00 94.44 128 GLU A N 1
ATOM 1002 C CA . GLU A 1 128 ? -3.369 11.250 -3.433 1.00 94.44 128 GLU A CA 1
ATOM 1003 C C . GLU A 1 128 ? -3.709 10.184 -2.383 1.00 94.44 128 GLU A C 1
ATOM 1005 O O . GLU A 1 128 ? -4.786 9.578 -2.413 1.00 94.44 128 GLU A O 1
ATOM 1010 N N . ILE A 1 129 ? -2.785 9.963 -1.442 1.00 95.69 129 ILE A N 1
ATOM 1011 C CA . ILE A 1 129 ? -2.968 9.081 -0.283 1.00 95.69 129 ILE A CA 1
ATOM 1012 C C . ILE A 1 129 ? -2.470 9.776 0.991 1.00 95.69 129 ILE A C 1
ATOM 1014 O 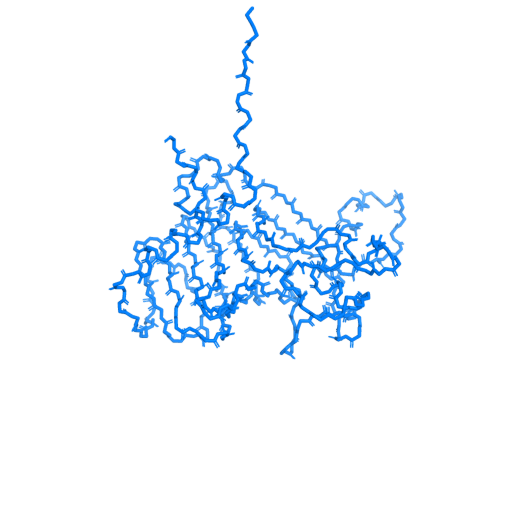O . ILE A 1 129 ? -1.273 9.881 1.246 1.00 95.69 129 ILE A O 1
ATOM 1018 N N . ASP A 1 130 ? -3.399 10.163 1.853 1.00 93.94 130 ASP A N 1
ATOM 1019 C CA . ASP A 1 130 ? -3.145 10.648 3.204 1.00 93.94 130 ASP A CA 1
ATOM 1020 C C . ASP A 1 130 ? -3.221 9.470 4.183 1.00 93.94 130 ASP A C 1
ATOM 1022 O O . ASP A 1 130 ? -4.266 9.222 4.791 1.00 93.94 130 ASP A O 1
ATOM 1026 N N . ALA A 1 131 ? -2.147 8.693 4.323 1.00 93.31 131 ALA A N 1
ATOM 1027 C CA . ALA A 1 131 ? -2.120 7.553 5.239 1.00 93.31 131 ALA A CA 1
ATOM 1028 C C . ALA A 1 131 ? -0.703 7.156 5.663 1.00 93.31 131 ALA A C 1
ATOM 1030 O O . ALA A 1 131 ? 0.262 7.262 4.908 1.00 93.31 131 ALA A O 1
ATOM 1031 N N . ILE A 1 132 ? -0.594 6.597 6.865 1.00 92.88 132 ILE A N 1
ATOM 1032 C CA . ILE A 1 132 ? 0.577 5.830 7.285 1.00 92.88 132 ILE A CA 1
ATOM 1033 C C . ILE A 1 132 ? 0.363 4.389 6.837 1.00 92.88 132 ILE A C 1
ATOM 1035 O O . ILE A 1 132 ? -0.647 3.766 7.158 1.00 92.88 132 ILE A O 1
ATOM 1039 N N . MET A 1 133 ? 1.310 3.848 6.087 1.00 95.06 133 MET A N 1
ATOM 1040 C CA . MET A 1 133 ? 1.175 2.555 5.440 1.00 95.06 133 MET A CA 1
ATOM 1041 C C . MET A 1 133 ? 2.258 1.594 5.907 1.00 95.06 133 MET A C 1
ATOM 1043 O O . MET A 1 133 ? 3.442 1.924 5.923 1.00 95.06 133 MET A O 1
ATOM 1047 N N . TYR A 1 134 ? 1.844 0.381 6.253 1.00 95.31 134 TYR A N 1
ATOM 1048 C CA . TYR A 1 134 ? 2.725 -0.743 6.521 1.00 95.31 134 TYR A CA 1
ATOM 1049 C C . TYR A 1 134 ? 2.371 -1.895 5.588 1.00 95.31 134 TYR A C 1
ATOM 1051 O O . TYR A 1 134 ? 1.234 -2.363 5.583 1.00 95.31 134 TYR A O 1
ATOM 1059 N N . ALA A 1 135 ? 3.355 -2.376 4.838 1.00 96.19 135 ALA A N 1
ATOM 1060 C CA . ALA A 1 135 ? 3.247 -3.566 4.011 1.00 96.19 135 ALA A CA 1
ATOM 1061 C C . ALA A 1 135 ? 4.333 -4.557 4.430 1.00 96.19 135 ALA A C 1
ATOM 1063 O O . ALA A 1 135 ? 5.525 -4.262 4.349 1.00 96.19 135 ALA A O 1
ATOM 1064 N N . ASP A 1 136 ? 3.934 -5.756 4.844 1.00 94.56 136 ASP A N 1
ATOM 1065 C CA . ASP A 1 136 ? 4.882 -6.842 5.095 1.00 94.56 136 ASP A CA 1
ATOM 1066 C C . ASP A 1 136 ? 5.703 -7.198 3.849 1.00 94.56 136 ASP A C 1
ATOM 1068 O O . ASP A 1 136 ? 6.857 -7.604 3.975 1.00 94.56 136 ASP A O 1
ATOM 1072 N N . ASN A 1 137 ? 5.120 -7.041 2.661 1.00 95.06 137 ASN A N 1
ATOM 1073 C CA . ASN A 1 137 ? 5.795 -7.181 1.378 1.00 95.06 137 ASN A CA 1
ATOM 1074 C C . ASN A 1 137 ? 6.041 -5.794 0.773 1.00 95.06 137 ASN A C 1
ATOM 1076 O O . ASN A 1 137 ? 6.907 -5.071 1.262 1.00 95.06 137 ASN A O 1
ATOM 1080 N N . SER A 1 138 ? 5.306 -5.398 -0.267 1.00 95.94 138 SER A N 1
ATOM 1081 C CA . SER A 1 138 ? 5.553 -4.135 -0.969 1.00 95.94 138 SER A CA 1
ATOM 1082 C C . SER A 1 138 ? 4.301 -3.299 -1.185 1.00 95.94 138 SER A C 1
ATOM 1084 O O . SER A 1 138 ? 3.187 -3.812 -1.275 1.00 95.94 138 SER A O 1
ATOM 1086 N N . LEU A 1 139 ? 4.529 -1.994 -1.310 1.00 97.50 139 LEU A N 1
ATOM 1087 C CA . LEU A 1 139 ? 3.654 -1.061 -1.999 1.00 97.50 139 LEU A CA 1
ATOM 1088 C C . LEU A 1 139 ? 3.952 -1.149 -3.499 1.00 97.50 139 LEU A C 1
ATOM 1090 O O . LEU A 1 139 ? 5.087 -0.902 -3.905 1.00 97.50 139 LEU A O 1
ATOM 1094 N N . VAL A 1 140 ? 2.970 -1.516 -4.315 1.00 96.75 140 VAL A N 1
ATOM 1095 C CA . VAL A 1 140 ? 3.168 -1.748 -5.753 1.00 96.75 140 VAL A CA 1
ATOM 1096 C C . VAL A 1 140 ? 2.028 -1.164 -6.575 1.00 96.75 140 VAL A C 1
ATOM 1098 O O . VAL A 1 140 ? 0.898 -1.040 -6.100 1.00 96.75 140 VAL A O 1
ATOM 1101 N N . SER A 1 141 ? 2.316 -0.851 -7.835 1.00 96.19 141 SER A N 1
ATOM 1102 C CA . SER A 1 141 ? 1.285 -0.470 -8.794 1.00 96.19 141 SER A CA 1
ATOM 1103 C C . SER A 1 141 ? 0.574 -1.709 -9.315 1.00 96.19 141 SER A C 1
ATOM 1105 O O . SER A 1 141 ? 1.214 -2.701 -9.666 1.00 96.19 141 SER A O 1
ATOM 1107 N N . TYR A 1 142 ? -0.752 -1.654 -9.359 1.00 95.00 142 TYR A N 1
ATOM 1108 C CA . TYR A 1 142 ? -1.593 -2.778 -9.750 1.00 95.00 142 TYR A CA 1
ATOM 1109 C C . TYR A 1 142 ? -2.752 -2.289 -10.604 1.00 95.00 142 TYR A C 1
ATOM 1111 O O . TYR A 1 142 ? -3.402 -1.310 -10.250 1.00 95.00 142 TYR A O 1
ATOM 1119 N N . HIS A 1 143 ? -3.018 -2.996 -11.694 1.00 93.94 143 HIS A N 1
ATOM 1120 C CA . HIS A 1 143 ? -4.135 -2.726 -12.592 1.00 93.94 143 HIS A CA 1
ATOM 1121 C C . HIS A 1 143 ? -4.537 -4.027 -13.286 1.00 93.94 143 HIS A C 1
ATOM 1123 O O . HIS A 1 143 ? -3.670 -4.859 -13.553 1.00 93.94 143 HIS A O 1
ATOM 1129 N N . ASP A 1 144 ? -5.826 -4.229 -13.559 1.00 90.00 144 ASP A N 1
ATOM 1130 C CA . ASP A 1 144 ? -6.340 -5.383 -14.316 1.00 90.00 144 ASP A CA 1
ATOM 1131 C C . ASP A 1 144 ? -5.813 -6.755 -13.857 1.00 90.00 144 ASP A C 1
ATOM 1133 O O . ASP A 1 144 ? -5.357 -7.579 -14.652 1.00 90.00 144 ASP A O 1
ATOM 1137 N N . GLY A 1 145 ? -5.848 -7.024 -12.549 1.00 88.19 145 GLY A N 1
ATOM 1138 C CA . GLY A 1 145 ? -5.499 -8.355 -12.037 1.00 88.19 145 GLY A CA 1
ATOM 1139 C C . GLY A 1 145 ? -4.005 -8.587 -11.788 1.00 88.19 145 GLY A C 1
ATOM 1140 O O . GLY A 1 145 ? -3.636 -9.657 -11.304 1.00 88.19 145 GLY A O 1
ATOM 1141 N N . LYS A 1 146 ? -3.136 -7.622 -12.112 1.00 91.56 146 LYS A N 1
ATOM 1142 C CA . LYS A 1 146 ? -1.681 -7.823 -12.143 1.00 91.56 146 LYS A CA 1
ATOM 1143 C C . LYS A 1 146 ? -0.898 -6.683 -11.499 1.00 91.56 146 LYS A C 1
ATOM 1145 O O . LYS A 1 146 ? -1.249 -5.511 -11.605 1.00 91.56 146 LYS A O 1
ATOM 1150 N N . ILE A 1 147 ? 0.218 -7.049 -10.866 1.00 93.94 147 ILE A N 1
ATOM 1151 C CA . ILE A 1 147 ? 1.252 -6.102 -10.432 1.00 93.94 147 ILE A CA 1
ATOM 1152 C C . ILE A 1 147 ? 2.036 -5.649 -11.664 1.00 93.94 147 ILE A C 1
ATOM 1154 O O . ILE A 1 147 ? 2.472 -6.475 -12.471 1.00 93.94 147 ILE A O 1
ATOM 1158 N N . LEU A 1 148 ? 2.210 -4.341 -11.803 1.00 92.94 148 LEU A N 1
ATOM 1159 C CA . LEU A 1 148 ? 2.713 -3.718 -13.018 1.00 92.94 148 LEU A CA 1
ATOM 1160 C C . LEU A 1 148 ? 4.247 -3.658 -13.069 1.00 92.94 148 LEU A C 1
ATOM 1162 O O . LEU A 1 148 ? 4.914 -3.291 -12.106 1.00 92.94 148 LEU A O 1
ATOM 1166 N N . SER A 1 149 ? 4.780 -3.969 -14.248 1.00 89.31 149 SER A N 1
ATOM 1167 C CA . SER A 1 149 ? 6.166 -3.783 -14.716 1.00 89.31 149 SER A CA 1
ATOM 1168 C C . SER A 1 149 ? 6.124 -3.458 -16.220 1.00 89.31 149 SER A C 1
ATOM 1170 O O . SER A 1 149 ? 5.048 -3.595 -16.809 1.00 89.31 149 SER A O 1
ATOM 1172 N N . PRO A 1 150 ? 7.211 -3.031 -16.900 1.00 81.12 150 PRO A N 1
ATOM 1173 C CA . PRO A 1 150 ? 7.147 -2.714 -18.330 1.00 81.12 150 PRO A CA 1
ATOM 1174 C C . PRO A 1 150 ? 6.677 -3.909 -19.163 1.00 81.12 150 PRO A C 1
ATOM 1176 O O . PRO A 1 150 ? 5.823 -3.756 -20.030 1.00 81.12 150 PRO A O 1
ATOM 1179 N N . GLY A 1 151 ? 7.184 -5.100 -18.852 1.00 83.12 151 GLY A N 1
ATOM 1180 C CA . GLY A 1 151 ? 6.812 -6.368 -19.467 1.00 83.12 151 GLY A CA 1
ATOM 1181 C C . GLY A 1 151 ? 5.462 -6.909 -19.001 1.00 83.12 151 GLY A C 1
ATOM 1182 O O . GLY A 1 151 ? 4.963 -7.862 -19.589 1.00 83.12 151 GLY A O 1
ATOM 1183 N N . ASN A 1 152 ? 4.835 -6.294 -17.991 1.00 87.06 152 ASN A N 1
ATOM 1184 C CA . ASN A 1 152 ? 3.538 -6.706 -17.457 1.00 87.06 152 ASN A CA 1
ATOM 1185 C C . ASN A 1 152 ? 2.501 -5.568 -17.441 1.00 87.06 152 ASN A C 1
ATOM 1187 O O . ASN A 1 152 ? 1.748 -5.396 -16.483 1.00 87.06 152 ASN A O 1
ATOM 1191 N N . GLY A 1 153 ? 2.447 -4.772 -18.513 1.00 84.75 153 GLY A N 1
ATOM 1192 C CA . GLY A 1 153 ? 1.404 -3.759 -18.730 1.00 84.75 153 GLY A CA 1
ATOM 1193 C C . GLY A 1 153 ? 1.589 -2.435 -17.982 1.00 84.75 153 GLY A C 1
ATOM 1194 O O . GLY A 1 153 ? 0.750 -1.552 -18.110 1.00 84.75 153 GLY A O 1
ATOM 1195 N N . GLY A 1 154 ? 2.682 -2.260 -17.239 1.00 86.06 154 GLY A N 1
ATOM 1196 C CA . GLY A 1 154 ? 3.086 -1.002 -16.608 1.00 86.06 154 GLY A CA 1
ATOM 1197 C C . GLY A 1 154 ? 3.699 -0.027 -17.609 1.00 86.06 154 GLY A C 1
ATOM 1198 O O . GLY A 1 154 ? 4.885 0.303 -17.515 1.00 86.06 154 GLY A O 1
ATOM 1199 N N . THR A 1 155 ? 2.909 0.398 -18.592 1.00 87.44 155 THR A N 1
ATOM 1200 C CA . THR A 1 155 ? 3.330 1.369 -19.607 1.00 87.44 155 THR A CA 1
ATOM 1201 C C . THR A 1 155 ? 3.481 2.767 -19.008 1.00 87.44 155 THR A C 1
ATOM 1203 O O . THR A 1 155 ? 2.926 3.073 -17.951 1.00 87.44 155 THR A O 1
ATOM 1206 N N . TYR A 1 156 ? 4.226 3.629 -19.704 1.00 84.81 156 TYR A N 1
ATOM 1207 C CA . TYR A 1 156 ? 4.312 5.052 -19.372 1.00 84.81 156 TYR A CA 1
ATOM 1208 C C . TYR A 1 156 ? 2.919 5.693 -19.323 1.00 84.81 156 TYR A C 1
ATOM 1210 O O . TYR A 1 156 ? 2.553 6.273 -18.311 1.00 84.81 156 TYR A O 1
ATOM 1218 N N . GLU A 1 157 ? 2.099 5.501 -20.362 1.00 85.75 157 GLU A N 1
ATOM 1219 C CA . GLU A 1 157 ? 0.763 6.111 -20.437 1.00 85.75 157 GLU A CA 1
ATOM 1220 C C . GLU A 1 157 ? -0.141 5.748 -19.260 1.00 85.75 157 GLU A C 1
ATOM 1222 O O . GLU A 1 157 ? -0.920 6.582 -18.800 1.00 85.75 157 GLU A O 1
ATOM 1227 N N . LEU A 1 158 ? -0.016 4.520 -18.752 1.00 89.56 158 LEU A N 1
ATOM 1228 C CA . LEU A 1 158 ? -0.781 4.066 -17.601 1.00 89.56 158 LEU A CA 1
ATOM 1229 C C . LEU A 1 158 ? -0.250 4.672 -16.293 1.00 89.56 158 LEU A C 1
ATOM 1231 O O . LEU A 1 158 ? -1.036 5.055 -15.435 1.00 89.56 158 LEU A O 1
ATOM 1235 N N . LEU A 1 159 ? 1.073 4.765 -16.134 1.00 89.94 159 LEU A N 1
ATOM 1236 C CA . LEU A 1 159 ? 1.737 5.131 -14.877 1.00 89.94 159 LEU A CA 1
ATOM 1237 C C . LEU A 1 159 ? 2.255 6.580 -14.822 1.00 89.94 159 LEU A C 1
ATOM 1239 O O . LEU A 1 159 ? 2.956 6.920 -13.867 1.00 89.94 159 LEU A O 1
ATOM 1243 N N . LYS A 1 160 ? 1.911 7.428 -15.798 1.00 85.44 160 LYS A N 1
ATOM 1244 C CA . LYS A 1 160 ? 2.366 8.829 -15.897 1.00 85.44 160 LYS A CA 1
ATOM 1245 C C . LYS A 1 160 ? 1.854 9.746 -14.791 1.00 85.44 160 LYS A C 1
ATOM 1247 O O . LYS A 1 160 ? 2.481 10.762 -14.507 1.00 85.44 160 LYS A O 1
ATOM 1252 N N . ASN A 1 161 ? 0.727 9.401 -14.169 1.00 85.44 161 ASN A N 1
ATOM 1253 C CA . ASN A 1 161 ? 0.126 10.234 -13.134 1.00 85.44 161 ASN A CA 1
ATOM 1254 C C . ASN A 1 161 ? 0.990 10.233 -11.873 1.00 85.44 161 ASN A C 1
ATOM 1256 O O . ASN A 1 161 ? 1.362 9.175 -11.357 1.00 85.44 161 ASN A O 1
ATOM 1260 N N . GLN A 1 162 ? 1.260 11.428 -11.351 1.00 89.56 162 GLN A N 1
ATOM 1261 C CA . GLN A 1 162 ? 1.941 11.573 -10.076 1.00 89.56 162 GLN A CA 1
ATOM 1262 C C . GLN A 1 162 ? 1.094 10.992 -8.939 1.00 89.56 162 GLN A C 1
ATOM 1264 O O . GLN A 1 162 ? -0.120 11.186 -8.890 1.00 89.56 162 GLN A O 1
ATOM 1269 N N . LEU A 1 163 ? 1.755 10.311 -8.006 1.00 93.06 163 LEU A N 1
ATOM 1270 C CA . LEU A 1 163 ? 1.184 9.911 -6.728 1.00 93.06 163 LEU A CA 1
ATOM 1271 C C . LEU A 1 163 ? 1.828 10.719 -5.603 1.00 93.06 163 LEU A C 1
ATOM 1273 O O . LEU A 1 163 ? 3.026 10.594 -5.353 1.00 93.06 163 LEU A O 1
ATOM 1277 N N . TYR A 1 164 ? 1.020 11.511 -4.909 1.00 93.75 164 TYR A N 1
ATOM 1278 C CA . TYR A 1 164 ? 1.405 12.213 -3.693 1.00 93.75 164 TYR A CA 1
ATOM 1279 C C . TYR A 1 164 ? 0.921 11.442 -2.457 1.00 93.75 164 TYR A C 1
ATOM 1281 O O . TYR A 1 164 ? -0.246 11.059 -2.354 1.00 93.75 164 TYR A O 1
ATOM 1289 N N . ILE A 1 165 ? 1.823 11.202 -1.508 1.00 95.31 165 ILE A N 1
ATOM 1290 C CA . ILE A 1 165 ? 1.548 10.492 -0.260 1.00 95.31 165 ILE A CA 1
ATOM 1291 C C . ILE A 1 165 ? 1.908 11.403 0.908 1.00 95.31 165 ILE A C 1
ATOM 1293 O O . ILE A 1 165 ? 3.088 11.656 1.144 1.00 95.31 165 ILE A O 1
ATOM 1297 N N . PHE A 1 166 ? 0.914 11.840 1.679 1.00 94.31 166 PHE A N 1
ATOM 1298 C CA . PHE A 1 166 ? 1.140 12.522 2.953 1.00 94.31 166 PHE A CA 1
ATOM 1299 C C . PHE A 1 166 ? 1.059 11.509 4.097 1.00 94.31 166 PHE A C 1
ATOM 1301 O O . PHE A 1 166 ? -0.023 11.109 4.537 1.00 94.31 166 PHE A O 1
ATOM 1308 N N . GLY A 1 167 ? 2.209 11.044 4.581 1.00 92.31 167 GLY A N 1
ATOM 1309 C CA . GLY A 1 167 ? 2.243 9.888 5.464 1.00 92.31 167 GLY A CA 1
ATOM 1310 C C . GLY A 1 167 ? 3.624 9.326 5.755 1.00 92.31 167 GLY A C 1
ATOM 1311 O O . GLY A 1 167 ? 4.604 10.038 5.949 1.00 92.31 167 GLY A O 1
ATOM 1312 N N . SER A 1 168 ? 3.694 8.008 5.876 1.00 89.88 168 SER A N 1
ATOM 1313 C CA . SER A 1 168 ? 4.939 7.249 6.022 1.00 89.88 168 SER A CA 1
ATOM 1314 C C . SER A 1 168 ? 4.726 5.862 5.444 1.00 89.88 168 SER A C 1
ATOM 1316 O O . SER A 1 168 ? 3.628 5.322 5.556 1.00 89.88 168 SER A O 1
ATOM 1318 N N . ILE A 1 169 ? 5.761 5.285 4.836 1.00 91.44 169 ILE A N 1
ATOM 1319 C CA . ILE A 1 169 ? 5.687 3.969 4.199 1.00 91.44 169 ILE A CA 1
ATOM 1320 C C . ILE A 1 169 ? 6.717 3.061 4.853 1.00 91.44 169 ILE A C 1
ATOM 1322 O O . ILE A 1 169 ? 7.917 3.327 4.814 1.00 91.44 169 ILE A O 1
ATOM 1326 N N . PHE A 1 170 ? 6.239 1.970 5.435 1.00 91.31 170 PHE A N 1
ATOM 1327 C CA . PHE A 1 170 ? 7.062 0.918 6.007 1.00 91.31 170 PHE A CA 1
ATOM 1328 C C . PHE A 1 170 ? 6.850 -0.348 5.190 1.00 91.31 170 PHE A C 1
ATOM 1330 O O . PHE A 1 170 ? 5.821 -1.008 5.314 1.00 91.31 170 PHE A O 1
ATOM 1337 N N . SER A 1 171 ? 7.808 -0.678 4.329 1.00 93.44 171 SER A N 1
ATOM 1338 C CA . SER A 1 171 ? 7.691 -1.833 3.444 1.00 93.44 171 SER A CA 1
ATOM 1339 C C . SER A 1 171 ? 9.027 -2.521 3.179 1.00 93.44 171 SER A C 1
ATOM 1341 O O . SER A 1 171 ? 10.108 -2.062 3.571 1.00 93.44 171 SER A O 1
ATOM 1343 N N . ASN A 1 172 ? 8.951 -3.671 2.516 1.00 93.12 172 ASN A N 1
ATOM 1344 C CA . ASN A 1 172 ? 10.086 -4.397 1.966 1.00 93.12 172 ASN A CA 1
ATOM 1345 C C . ASN A 1 172 ? 10.352 -4.078 0.493 1.00 93.12 172 ASN A C 1
ATOM 1347 O O . ASN A 1 172 ? 11.129 -4.793 -0.132 1.00 93.12 172 ASN A O 1
ATOM 1351 N N . ASN A 1 173 ? 9.793 -2.985 -0.033 1.00 93.75 173 ASN A N 1
ATOM 1352 C CA . ASN A 1 173 ? 10.218 -2.462 -1.324 1.00 93.75 173 ASN A CA 1
ATOM 1353 C C . ASN A 1 173 ? 11.732 -2.204 -1.357 1.00 93.75 173 ASN A C 1
ATOM 1355 O O . ASN A 1 173 ? 12.353 -1.867 -0.343 1.00 93.75 173 ASN A O 1
ATOM 1359 N N . THR A 1 174 ? 12.306 -2.287 -2.551 1.00 89.38 174 THR A N 1
ATOM 1360 C CA . THR A 1 174 ? 13.632 -1.730 -2.834 1.00 89.38 174 THR A CA 1
ATOM 1361 C C . THR A 1 174 ? 13.518 -0.251 -3.199 1.00 89.38 174 THR A C 1
ATOM 1363 O O . THR A 1 174 ? 12.467 0.200 -3.657 1.00 89.38 174 THR A O 1
ATOM 1366 N N . ILE A 1 175 ? 14.614 0.494 -3.050 1.00 87.31 175 ILE A N 1
ATOM 1367 C CA . ILE A 1 175 ? 14.752 1.856 -3.578 1.00 87.31 175 ILE A CA 1
ATOM 1368 C C . ILE A 1 175 ? 15.893 1.826 -4.595 1.00 87.31 175 ILE A C 1
ATOM 1370 O O . ILE A 1 175 ? 17.050 1.631 -4.226 1.00 87.31 175 ILE A O 1
ATOM 1374 N N . GLY A 1 176 ? 15.554 1.938 -5.879 1.00 81.88 176 GLY A N 1
ATOM 1375 C CA . GLY A 1 176 ? 16.498 1.827 -6.989 1.00 81.88 176 GLY A CA 1
ATOM 1376 C C . GLY A 1 176 ? 16.988 0.400 -7.259 1.00 81.88 176 GLY A C 1
ATOM 1377 O O . GLY A 1 176 ? 18.003 0.232 -7.924 1.00 81.88 176 GLY A O 1
ATOM 1378 N N . GLY A 1 177 ? 16.319 -0.639 -6.748 1.00 83.38 177 GLY A N 1
ATOM 1379 C CA . GLY A 1 177 ? 16.735 -2.037 -6.947 1.00 83.38 177 GLY A CA 1
ATOM 1380 C C . GLY A 1 177 ? 16.720 -2.486 -8.412 1.00 83.38 177 GLY A C 1
ATOM 1381 O O . GLY A 1 177 ? 17.471 -3.374 -8.799 1.00 83.38 177 GLY A O 1
ATOM 1382 N N . SER A 1 178 ? 15.921 -1.832 -9.254 1.00 83.31 178 SER A N 1
ATOM 1383 C CA . SER A 1 178 ? 15.866 -2.123 -10.690 1.00 83.31 178 SER A CA 1
ATOM 1384 C C . SER A 1 178 ? 16.991 -1.499 -11.521 1.00 83.31 178 SER A C 1
ATOM 1386 O O . SER A 1 178 ? 17.211 -1.923 -12.654 1.00 83.31 178 SER A O 1
ATOM 1388 N N . VAL A 1 179 ? 17.680 -0.494 -10.975 1.00 79.56 179 VAL A N 1
ATOM 1389 C CA . VAL A 1 179 ? 18.771 0.240 -11.644 1.00 79.56 179 VAL A CA 1
ATOM 1390 C C . VAL A 1 179 ? 20.124 0.005 -10.975 1.00 79.56 179 VAL A C 1
ATOM 1392 O O . VAL A 1 179 ? 21.163 0.133 -11.616 1.00 79.56 179 VAL A O 1
ATOM 1395 N N . ASN A 1 180 ? 20.119 -0.374 -9.697 1.00 74.62 180 ASN A N 1
ATOM 1396 C CA . ASN A 1 180 ? 21.301 -0.779 -8.956 1.00 74.62 180 ASN A CA 1
ATOM 1397 C C . ASN A 1 180 ? 21.487 -2.285 -9.113 1.00 74.62 180 ASN A C 1
ATOM 1399 O O . ASN A 1 180 ? 20.673 -3.076 -8.639 1.00 74.62 180 ASN A O 1
ATOM 1403 N N . PHE A 1 181 ? 22.573 -2.675 -9.771 1.00 76.75 181 PHE A N 1
ATOM 1404 C CA . PHE A 1 181 ? 22.896 -4.076 -9.994 1.00 76.75 181 PHE A CA 1
ATOM 1405 C C . PHE A 1 181 ? 23.822 -4.594 -8.894 1.00 76.75 181 PHE A C 1
ATOM 1407 O O . PHE A 1 181 ? 24.771 -3.919 -8.493 1.00 76.75 181 PHE A O 1
ATOM 1414 N N . LYS A 1 182 ? 23.580 -5.825 -8.446 1.00 71.19 182 LYS A N 1
ATOM 1415 C CA . LYS A 1 182 ? 24.522 -6.608 -7.644 1.00 71.19 182 LYS A CA 1
ATOM 1416 C C . LYS A 1 182 ? 24.942 -7.820 -8.468 1.00 71.19 182 LYS A C 1
ATOM 1418 O O . LYS A 1 182 ? 24.086 -8.544 -8.967 1.00 71.19 182 LYS A O 1
ATOM 1423 N N . ASP A 1 183 ? 26.247 -8.006 -8.657 1.00 76.88 183 ASP A N 1
ATOM 1424 C CA . ASP A 1 183 ? 26.811 -9.107 -9.455 1.00 76.88 183 ASP A CA 1
ATOM 1425 C C . ASP A 1 183 ? 26.230 -9.183 -10.888 1.00 76.88 183 ASP A C 1
ATOM 1427 O O . ASP A 1 183 ? 26.012 -10.258 -11.443 1.00 76.88 183 ASP A O 1
ATOM 1431 N N . GLY A 1 184 ? 25.923 -8.022 -11.482 1.00 73.75 184 GLY A N 1
ATOM 1432 C CA . GLY A 1 184 ? 25.336 -7.916 -12.824 1.00 73.75 184 GLY A CA 1
ATOM 1433 C C . GLY A 1 184 ? 23.834 -8.222 -12.911 1.00 73.75 184 GLY A C 1
ATOM 1434 O O . GLY A 1 184 ? 23.295 -8.265 -14.015 1.00 73.75 184 GLY A O 1
ATOM 1435 N N . LYS A 1 185 ? 23.139 -8.413 -11.782 1.00 81.44 185 LYS A N 1
ATOM 1436 C CA . LYS A 1 185 ? 21.689 -8.673 -11.724 1.00 81.44 185 LYS A CA 1
ATOM 1437 C C . LYS A 1 185 ? 20.953 -7.568 -10.975 1.00 81.44 185 LYS A C 1
ATOM 1439 O O . LYS A 1 185 ? 21.507 -6.968 -10.055 1.00 81.44 185 LYS A O 1
ATOM 1444 N N . ALA A 1 186 ? 19.711 -7.301 -11.372 1.00 88.31 186 ALA A N 1
ATOM 1445 C CA . ALA A 1 186 ? 18.849 -6.384 -10.636 1.00 88.31 186 ALA A CA 1
ATOM 1446 C C . ALA A 1 186 ? 18.583 -6.921 -9.217 1.00 88.31 186 ALA A C 1
ATOM 1448 O O . ALA A 1 186 ? 18.731 -8.117 -8.945 1.00 88.31 186 ALA A O 1
ATOM 1449 N N . ILE A 1 187 ? 18.211 -6.031 -8.302 1.00 88.44 187 ILE A N 1
ATOM 1450 C CA . ILE A 1 187 ? 17.974 -6.345 -6.893 1.00 88.44 187 ILE A CA 1
ATOM 1451 C C . ILE A 1 187 ? 16.470 -6.357 -6.623 1.00 88.44 187 ILE A C 1
ATOM 1453 O O . ILE A 1 187 ? 15.776 -5.362 -6.819 1.00 88.44 187 ILE A O 1
ATOM 1457 N N . CYS A 1 188 ? 15.988 -7.479 -6.095 1.00 90.19 188 CYS A N 1
ATOM 1458 C CA . CYS A 1 188 ? 14.611 -7.659 -5.655 1.00 90.19 188 CYS A CA 1
ATOM 1459 C C . CYS A 1 188 ? 14.557 -7.681 -4.122 1.00 90.19 188 CYS A C 1
ATOM 1461 O O . CYS A 1 188 ? 15.568 -7.959 -3.465 1.00 90.19 188 CYS A O 1
ATOM 1463 N N . PRO A 1 189 ? 13.382 -7.436 -3.521 1.00 89.62 189 PRO A N 1
ATOM 1464 C CA . PRO A 1 189 ? 13.166 -7.724 -2.112 1.00 89.62 189 PRO A CA 1
ATOM 1465 C C . PRO A 1 189 ? 13.502 -9.174 -1.758 1.00 89.62 189 PRO A C 1
ATOM 1467 O O . PRO A 1 189 ? 13.244 -10.085 -2.539 1.00 89.62 189 PRO A O 1
ATOM 1470 N N . TYR A 1 190 ? 13.980 -9.403 -0.533 1.00 87.88 190 TYR A N 1
ATOM 1471 C CA . TYR A 1 190 ? 14.405 -10.733 -0.069 1.00 87.88 190 TYR A CA 1
ATOM 1472 C C . TYR A 1 190 ? 13.313 -11.816 -0.150 1.00 87.88 190 TYR A C 1
ATOM 1474 O O . TYR A 1 190 ? 13.625 -13.003 -0.178 1.00 87.88 190 TYR A O 1
ATOM 1482 N N . TYR A 1 191 ? 12.034 -11.425 -0.123 1.00 87.19 191 TYR A N 1
ATOM 1483 C CA . TYR A 1 191 ? 10.905 -12.355 -0.144 1.00 87.19 191 TYR A CA 1
ATOM 1484 C C . TYR A 1 191 ? 10.527 -12.800 -1.570 1.00 87.19 191 TYR A C 1
ATOM 1486 O O . TYR A 1 191 ? 9.728 -13.725 -1.725 1.00 87.19 191 TYR A O 1
ATOM 1494 N N . VAL A 1 192 ? 11.090 -12.168 -2.606 1.00 88.25 192 VAL A N 1
ATOM 1495 C CA . VAL A 1 192 ? 10.932 -12.570 -4.009 1.00 88.25 192 VAL A CA 1
ATOM 1496 C C . VAL A 1 192 ? 11.913 -13.707 -4.284 1.00 88.25 192 VAL A C 1
ATOM 1498 O O . VAL A 1 192 ? 13.125 -13.519 -4.239 1.00 88.25 192 VAL A O 1
ATOM 1501 N N . LYS A 1 193 ? 11.383 -14.912 -4.522 1.00 79.81 193 LYS A N 1
ATOM 1502 C CA . LYS A 1 193 ? 12.178 -16.148 -4.665 1.00 79.81 193 LYS A CA 1
ATOM 1503 C C . LYS A 1 193 ? 12.569 -16.478 -6.112 1.00 79.81 193 LYS A C 1
ATOM 1505 O O . LYS A 1 193 ? 13.312 -17.430 -6.331 1.00 79.81 193 LYS A O 1
ATOM 1510 N N . THR A 1 194 ? 12.030 -15.754 -7.088 1.00 77.19 194 THR A N 1
ATOM 1511 C CA . THR A 1 194 ? 12.296 -15.946 -8.522 1.00 77.19 194 THR A CA 1
ATOM 1512 C C . THR A 1 194 ? 13.564 -15.217 -8.962 1.00 77.19 194 THR A C 1
ATOM 1514 O O . THR A 1 194 ? 14.088 -14.371 -8.236 1.00 77.19 194 THR A O 1
ATOM 1517 N N . GLU A 1 195 ? 14.062 -15.525 -10.164 1.00 76.75 195 GLU A N 1
ATOM 1518 C CA . GLU A 1 195 ? 15.169 -14.767 -10.751 1.00 76.75 195 GLU A CA 1
ATOM 1519 C C . GLU A 1 195 ? 14.815 -13.281 -10.853 1.00 76.75 195 GLU A C 1
ATOM 1521 O O . GLU A 1 195 ? 13.773 -12.904 -11.393 1.00 76.75 195 GLU A O 1
ATOM 1526 N N . CYS A 1 196 ? 15.700 -12.434 -10.331 1.00 85.88 196 CYS A N 1
ATOM 1527 C CA . CYS A 1 196 ? 15.491 -10.997 -10.326 1.00 85.88 196 CYS A CA 1
ATOM 1528 C C . CYS A 1 196 ? 15.952 -10.378 -11.649 1.00 85.88 196 CYS A C 1
ATOM 1530 O O . CYS A 1 196 ? 17.045 -9.815 -11.766 1.00 85.88 196 CYS A O 1
ATOM 1532 N N . SER A 1 197 ? 15.112 -10.525 -12.671 1.00 87.69 197 SER A N 1
ATOM 1533 C CA . SER A 1 197 ? 15.235 -9.732 -13.891 1.00 87.69 197 SER A CA 1
ATOM 1534 C C . SER A 1 197 ? 14.960 -8.254 -13.588 1.00 87.69 197 SER A C 1
ATOM 1536 O O . SER A 1 197 ? 14.346 -7.915 -12.575 1.00 87.69 197 SER A O 1
ATOM 1538 N N . VAL A 1 198 ? 15.384 -7.357 -14.482 1.00 87.69 198 VAL A N 1
ATOM 1539 C CA . VAL A 1 198 ? 15.055 -5.924 -14.366 1.00 87.69 198 VAL A CA 1
ATOM 1540 C C . VAL A 1 198 ? 13.538 -5.721 -14.315 1.00 87.69 198 VAL A C 1
ATOM 1542 O O . VAL A 1 198 ? 13.053 -4.940 -13.502 1.00 87.69 198 VAL A O 1
ATOM 1545 N N . ASP A 1 199 ? 12.783 -6.461 -15.131 1.00 87.12 199 ASP A N 1
ATOM 1546 C CA . ASP A 1 199 ? 11.320 -6.394 -15.149 1.00 87.12 199 ASP A CA 1
ATOM 1547 C C . ASP A 1 199 ? 10.700 -6.783 -13.798 1.00 87.12 199 ASP A C 1
ATOM 1549 O O . ASP A 1 199 ? 9.833 -6.074 -13.285 1.00 87.12 199 ASP A O 1
ATOM 1553 N N . GLU A 1 200 ? 11.189 -7.866 -13.187 1.00 89.31 200 GLU A N 1
ATOM 1554 C CA . GLU A 1 200 ? 10.722 -8.321 -11.875 1.00 89.31 200 GLU A CA 1
ATOM 1555 C C . GLU A 1 200 ? 11.093 -7.323 -10.773 1.00 89.31 200 GLU A C 1
ATOM 1557 O O . GLU A 1 200 ? 10.247 -6.966 -9.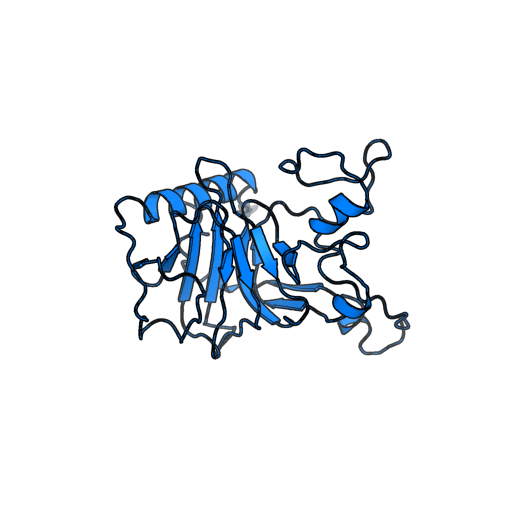953 1.00 89.31 200 GLU A O 1
ATOM 1562 N N . ALA A 1 201 ? 12.326 -6.808 -10.781 1.00 91.00 201 ALA A N 1
ATOM 1563 C CA . ALA A 1 201 ? 12.790 -5.819 -9.810 1.00 91.00 201 ALA A CA 1
ATOM 1564 C C . ALA A 1 201 ? 11.936 -4.545 -9.835 1.00 91.00 201 ALA A C 1
ATOM 1566 O O . ALA A 1 201 ? 11.586 -4.001 -8.786 1.00 91.00 201 ALA A O 1
ATOM 1567 N N . GLN A 1 202 ? 11.545 -4.088 -11.028 1.00 90.00 202 GLN A N 1
ATOM 1568 C CA . GLN A 1 202 ? 10.752 -2.870 -11.183 1.00 90.00 202 GLN A CA 1
ATOM 1569 C C . GLN A 1 202 ? 9.353 -2.949 -10.563 1.00 90.00 202 GLN A C 1
ATOM 1571 O O . GLN A 1 202 ? 8.798 -1.899 -10.247 1.00 90.00 202 GLN A O 1
ATOM 1576 N N . LYS A 1 203 ? 8.796 -4.148 -10.343 1.00 92.00 203 LYS A N 1
ATOM 1577 C CA . LYS A 1 203 ? 7.505 -4.321 -9.648 1.00 92.00 203 LYS A CA 1
ATOM 1578 C C . LYS A 1 203 ? 7.559 -3.825 -8.206 1.00 92.00 203 LYS A C 1
ATOM 1580 O O . LYS A 1 203 ? 6.567 -3.318 -7.691 1.00 92.00 203 LYS A O 1
ATOM 1585 N N . TYR A 1 204 ? 8.711 -3.990 -7.557 1.00 93.50 204 TYR A N 1
ATOM 1586 C CA . TYR A 1 204 ? 8.899 -3.729 -6.128 1.00 93.50 204 TYR A CA 1
ATOM 1587 C C . TYR A 1 204 ? 9.797 -2.525 -5.847 1.00 93.50 204 TYR A C 1
ATOM 1589 O O . TYR A 1 204 ? 10.067 -2.210 -4.685 1.00 93.50 204 TYR A O 1
ATOM 1597 N N . ASP A 1 205 ? 10.269 -1.851 -6.888 1.00 91.06 205 ASP A N 1
ATOM 1598 C CA . ASP A 1 205 ? 11.082 -0.656 -6.767 1.00 91.06 205 ASP A CA 1
ATOM 1599 C C . ASP A 1 205 ? 10.188 0.575 -6.603 1.00 91.06 205 ASP A C 1
ATOM 1601 O O . ASP A 1 205 ? 9.445 0.929 -7.520 1.00 91.06 205 ASP A O 1
ATOM 1605 N N . LEU A 1 206 ? 10.273 1.255 -5.453 1.00 90.62 206 LEU A N 1
ATOM 1606 C CA . LEU A 1 206 ? 9.496 2.479 -5.216 1.00 90.62 206 LEU A CA 1
ATOM 1607 C C . LEU A 1 206 ? 9.792 3.560 -6.257 1.00 90.62 206 LEU A C 1
ATOM 1609 O O . LEU A 1 206 ? 8.903 4.345 -6.576 1.00 90.62 206 LEU A O 1
ATOM 1613 N N . TYR A 1 207 ? 10.998 3.558 -6.835 1.00 83.81 207 TYR A N 1
ATOM 1614 C CA . TYR A 1 207 ? 11.352 4.462 -7.926 1.00 83.81 207 TYR A CA 1
ATOM 1615 C C . TYR A 1 207 ? 10.466 4.273 -9.165 1.00 83.81 207 TYR A C 1
ATOM 1617 O O . TYR A 1 207 ? 10.221 5.214 -9.909 1.00 83.81 207 TYR A O 1
ATOM 1625 N N . ASN A 1 208 ? 9.960 3.056 -9.373 1.00 87.50 208 ASN A N 1
ATOM 1626 C CA . ASN A 1 208 ? 9.150 2.679 -10.526 1.00 87.50 208 ASN A CA 1
ATOM 1627 C C . ASN A 1 208 ? 7.660 2.543 -10.199 1.00 87.50 208 ASN A C 1
ATOM 1629 O O . ASN A 1 208 ? 6.894 2.112 -11.068 1.00 87.50 208 ASN A O 1
ATOM 1633 N N . LEU A 1 209 ? 7.239 2.921 -8.982 1.00 91.12 209 LEU A N 1
ATOM 1634 C CA . LEU A 1 209 ? 5.831 2.891 -8.583 1.00 91.12 209 LEU A CA 1
ATOM 1635 C C . LEU A 1 209 ? 4.985 3.743 -9.540 1.00 91.12 209 LEU A C 1
ATOM 1637 O O . LEU A 1 209 ? 3.896 3.333 -9.933 1.00 91.12 209 LEU A O 1
ATOM 1641 N N . ARG A 1 210 ? 5.513 4.889 -9.977 1.00 90.75 210 ARG A N 1
ATOM 1642 C CA . ARG A 1 210 ? 4.949 5.734 -11.036 1.00 90.75 210 ARG A CA 1
ATOM 1643 C C . ARG A 1 210 ? 6.019 6.047 -12.075 1.00 90.75 210 ARG A C 1
ATOM 1645 O O . ARG A 1 210 ? 7.193 6.173 -11.739 1.00 90.75 210 ARG A O 1
ATOM 1652 N N . ARG A 1 211 ? 5.619 6.174 -13.339 1.00 79.44 211 ARG A N 1
ATOM 1653 C CA . ARG A 1 211 ? 6.513 6.285 -14.501 1.00 79.44 211 ARG A CA 1
ATOM 1654 C C . ARG A 1 211 ? 6.062 7.439 -15.372 1.00 79.44 211 ARG A C 1
ATOM 1656 O O . ARG A 1 211 ? 5.298 7.269 -16.309 1.00 79.44 211 ARG A O 1
ATOM 1663 N N . GLY A 1 212 ? 6.555 8.612 -15.036 1.00 63.19 212 GLY A N 1
ATOM 1664 C CA . GLY A 1 212 ? 6.337 9.848 -15.766 1.00 63.19 212 GLY A CA 1
ATOM 1665 C C . GLY A 1 212 ? 7.669 10.563 -15.912 1.00 63.19 212 GLY A C 1
ATOM 1666 O O . GLY A 1 212 ? 7.971 11.467 -15.150 1.00 63.19 212 GLY A O 1
ATOM 1667 N N . TYR A 1 213 ? 8.492 10.149 -16.870 1.00 52.69 213 TYR A N 1
ATOM 1668 C CA . TYR A 1 213 ? 9.454 11.092 -17.427 1.00 52.69 213 TYR A CA 1
ATOM 1669 C C . TYR A 1 213 ? 8.759 11.768 -18.594 1.00 52.69 213 TYR A C 1
ATOM 1671 O O . TYR A 1 213 ? 8.742 11.242 -19.703 1.00 52.69 213 TYR A O 1
ATOM 1679 N N . GLU A 1 214 ? 8.148 12.920 -18.353 1.00 51.03 214 GLU A N 1
ATOM 1680 C CA . GLU A 1 214 ? 8.201 13.919 -19.412 1.00 51.03 214 GLU A CA 1
ATOM 1681 C C . GLU A 1 214 ? 9.641 14.451 -19.438 1.00 51.03 214 GLU A C 1
ATOM 1683 O O . GLU A 1 214 ? 10.301 14.533 -18.399 1.00 51.03 214 GLU A O 1
ATOM 1688 N N . ASN A 1 215 ? 10.166 14.786 -20.617 1.00 48.53 215 ASN A N 1
ATOM 1689 C CA . ASN A 1 215 ? 11.409 15.552 -20.730 1.00 48.53 215 ASN A CA 1
ATOM 1690 C C . ASN A 1 215 ? 11.136 16.981 -20.235 1.00 48.53 215 ASN A C 1
ATOM 1692 O O . ASN A 1 215 ? 11.014 17.915 -21.024 1.00 48.53 215 ASN A O 1
ATOM 1696 N N . ILE A 1 216 ? 10.954 17.143 -18.927 1.00 53.88 216 ILE A N 1
ATOM 1697 C CA . ILE A 1 216 ? 10.682 18.434 -18.311 1.00 53.88 216 ILE A CA 1
ATOM 1698 C C . ILE A 1 216 ? 12.011 19.163 -18.231 1.00 53.88 216 ILE A C 1
ATOM 1700 O O . ILE A 1 216 ? 12.970 18.665 -17.638 1.00 53.88 216 ILE A O 1
ATOM 1704 N N . SER A 1 217 ? 12.081 20.335 -18.858 1.00 54.47 217 SER A N 1
ATOM 1705 C CA . SER A 1 217 ? 13.279 21.163 -18.787 1.00 54.47 217 SER A CA 1
ATOM 1706 C C . SER A 1 217 ? 13.617 21.446 -17.317 1.0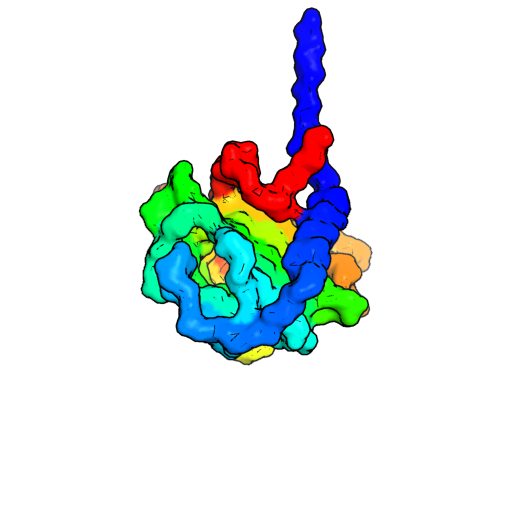0 54.47 217 SER A C 1
ATOM 1708 O O . SER A 1 217 ? 12.724 21.872 -16.580 1.00 54.47 217 SER A O 1
ATOM 1710 N N . PRO A 1 218 ? 14.888 21.321 -16.889 1.00 59.91 218 PRO A N 1
ATOM 1711 C CA . PRO A 1 218 ? 15.345 21.769 -15.568 1.00 59.91 218 PRO A CA 1
ATOM 1712 C C . PRO A 1 218 ? 15.034 23.244 -15.265 1.00 59.91 218 PRO A C 1
ATOM 1714 O O . PRO A 1 218 ? 15.160 23.683 -14.125 1.00 59.91 218 PRO A O 1
ATOM 1717 N N . THR A 1 219 ? 14.646 24.015 -16.286 1.00 73.19 219 THR A N 1
ATOM 1718 C CA . THR A 1 219 ? 14.237 25.419 -16.194 1.00 73.19 219 THR A CA 1
ATOM 1719 C C . THR A 1 219 ? 12.723 25.627 -16.036 1.00 73.19 219 THR A C 1
ATOM 1721 O O . THR A 1 219 ? 12.302 26.778 -15.961 1.00 73.19 219 THR A O 1
ATOM 1724 N N . ASP A 1 220 ? 11.887 24.577 -16.030 1.00 65.25 220 ASP A N 1
ATOM 1725 C CA . ASP A 1 220 ? 10.453 24.720 -15.720 1.00 65.25 220 ASP A CA 1
ATOM 1726 C C . ASP A 1 220 ? 10.318 25.187 -14.252 1.00 65.25 220 ASP A C 1
ATOM 1728 O O . ASP A 1 220 ? 10.878 24.549 -13.356 1.00 65.25 220 ASP A O 1
ATOM 1732 N N . PRO A 1 221 ? 9.593 26.283 -13.960 1.00 68.25 221 PRO A N 1
ATOM 1733 C CA . PRO A 1 221 ? 9.390 26.758 -12.589 1.00 68.25 221 PRO A CA 1
ATOM 1734 C C . PRO A 1 221 ? 8.721 25.720 -11.669 1.00 68.25 221 PRO A C 1
ATOM 1736 O O . PRO A 1 221 ? 8.902 25.784 -10.456 1.00 68.25 221 PRO A O 1
ATOM 1739 N N . ASN A 1 222 ? 8.016 24.734 -12.233 1.00 58.72 222 ASN A N 1
ATOM 1740 C CA . ASN A 1 222 ? 7.404 23.610 -11.522 1.00 58.72 222 ASN A CA 1
ATOM 1741 C C . ASN A 1 222 ? 8.210 22.306 -11.673 1.00 58.72 222 ASN A C 1
ATOM 1743 O O . ASN A 1 222 ? 7.677 21.225 -11.426 1.00 58.72 222 ASN A O 1
ATOM 1747 N N . PHE A 1 223 ? 9.483 22.366 -12.092 1.00 59.12 223 PHE A N 1
ATOM 1748 C CA . PHE A 1 223 ? 10.322 21.183 -12.318 1.00 59.12 223 PHE A CA 1
ATOM 1749 C C . PHE A 1 223 ? 10.342 20.255 -11.101 1.00 59.12 223 PHE A C 1
ATOM 1751 O O . PHE A 1 223 ? 10.173 19.055 -11.254 1.00 59.12 223 PHE A O 1
ATOM 1758 N N . LYS A 1 224 ? 10.463 20.791 -9.880 1.00 56.00 224 LYS A N 1
ATOM 1759 C CA . LYS A 1 224 ? 10.441 19.970 -8.656 1.00 56.00 224 LYS A CA 1
ATOM 1760 C C . LYS A 1 224 ? 9.119 19.227 -8.459 1.00 56.00 224 LYS A C 1
ATOM 1762 O O . LYS A 1 224 ? 9.148 18.094 -7.998 1.00 56.00 224 LYS A O 1
ATOM 1767 N N . ASP A 1 225 ? 8.000 19.825 -8.846 1.00 55.88 225 ASP A N 1
ATOM 1768 C CA . ASP A 1 225 ? 6.674 19.238 -8.655 1.00 55.88 225 ASP A CA 1
ATOM 1769 C C . ASP A 1 225 ? 6.288 18.291 -9.787 1.00 55.88 225 ASP A C 1
ATOM 1771 O O . ASP A 1 225 ? 5.370 17.506 -9.620 1.00 55.88 225 ASP A O 1
ATOM 1775 N N . LYS A 1 226 ? 6.971 18.328 -10.934 1.00 57.25 226 LYS A N 1
ATOM 1776 C CA . LYS A 1 226 ? 6.678 17.443 -12.071 1.00 57.25 226 LYS A CA 1
ATOM 1777 C C . LYS A 1 226 ? 7.781 16.422 -12.375 1.00 57.25 226 LYS A C 1
ATOM 1779 O O . LYS A 1 226 ? 7.522 15.445 -13.067 1.00 57.25 226 LYS A O 1
ATOM 1784 N N . ALA A 1 227 ? 9.000 16.618 -11.866 1.00 60.09 227 ALA A N 1
ATOM 1785 C CA . ALA A 1 227 ? 10.124 15.699 -12.067 1.00 60.09 227 ALA A CA 1
ATOM 1786 C C . ALA A 1 227 ? 10.007 14.416 -11.233 1.00 60.09 227 ALA A C 1
ATOM 1788 O O . ALA A 1 227 ? 10.633 13.411 -11.567 1.00 60.09 227 ALA A O 1
ATOM 1789 N N . TYR A 1 228 ? 9.225 14.440 -10.149 1.00 69.44 228 TYR A N 1
ATOM 1790 C CA . TYR A 1 228 ? 9.001 13.273 -9.301 1.00 69.44 228 TYR A CA 1
ATOM 1791 C C . TYR A 1 228 ? 7.602 12.722 -9.517 1.00 69.44 228 TYR A C 1
ATOM 1793 O O . TYR A 1 228 ? 6.600 13.390 -9.298 1.00 69.44 228 TYR A O 1
ATOM 1801 N N . THR A 1 229 ? 7.528 11.465 -9.916 1.00 84.50 229 THR A N 1
ATOM 1802 C CA . THR A 1 229 ? 6.266 10.770 -10.193 1.00 84.50 229 THR A CA 1
ATOM 1803 C C . THR A 1 229 ? 5.666 10.160 -8.929 1.00 84.50 229 THR A C 1
ATOM 1805 O O . THR A 1 229 ? 4.477 9.860 -8.876 1.00 84.50 229 THR A O 1
ATOM 1808 N N . LEU A 1 230 ? 6.481 10.018 -7.885 1.00 89.44 230 LEU A N 1
ATOM 1809 C CA . LEU A 1 230 ? 6.090 9.664 -6.531 1.00 89.44 230 LEU A CA 1
ATOM 1810 C C . LEU A 1 230 ? 6.640 10.725 -5.577 1.00 89.44 230 LEU A C 1
ATOM 1812 O O . LEU A 1 230 ? 7.854 10.907 -5.490 1.00 89.44 230 LEU A O 1
ATOM 1816 N N . ILE A 1 231 ? 5.754 11.389 -4.840 1.00 90.12 231 ILE A N 1
ATOM 1817 C CA . ILE A 1 231 ? 6.113 12.329 -3.777 1.00 90.12 231 ILE A CA 1
ATOM 1818 C C . ILE A 1 231 ? 5.646 11.737 -2.453 1.00 90.12 231 ILE A C 1
ATOM 1820 O O . ILE A 1 231 ? 4.483 11.371 -2.310 1.00 90.12 231 ILE A O 1
ATOM 1824 N N . ILE A 1 232 ? 6.550 11.646 -1.480 1.00 91.44 232 ILE A N 1
ATOM 1825 C CA . ILE A 1 232 ? 6.223 11.215 -0.120 1.00 91.44 232 ILE A CA 1
ATOM 1826 C C . ILE A 1 232 ? 6.580 12.357 0.824 1.00 91.44 232 ILE A C 1
ATOM 1828 O O . ILE A 1 232 ? 7.755 12.661 1.026 1.00 91.44 232 ILE A O 1
ATOM 1832 N N . GLU A 1 233 ? 5.563 12.973 1.412 1.00 91.75 233 GLU A N 1
ATOM 1833 C CA . GLU A 1 233 ? 5.710 13.974 2.458 1.00 91.75 233 GLU A CA 1
ATOM 1834 C C . GLU A 1 233 ? 5.443 13.330 3.817 1.00 91.75 233 GLU A C 1
ATOM 1836 O O . GLU A 1 233 ? 4.427 12.667 4.032 1.00 91.75 233 GLU A O 1
ATOM 1841 N N . TYR A 1 234 ? 6.377 13.510 4.747 1.00 87.62 234 TYR A N 1
ATOM 1842 C CA . TYR A 1 234 ? 6.282 12.912 6.070 1.00 87.62 234 TYR A CA 1
ATOM 1843 C C . TYR A 1 234 ? 5.140 13.528 6.889 1.00 87.62 234 TYR A C 1
ATOM 1845 O O . TYR A 1 234 ? 5.139 14.731 7.142 1.00 87.62 234 TYR A O 1
ATOM 1853 N N . ASN A 1 235 ? 4.214 12.698 7.380 1.00 82.94 235 ASN A N 1
ATOM 1854 C CA . ASN A 1 235 ? 3.191 13.141 8.327 1.00 82.94 235 ASN A CA 1
ATOM 1855 C C . ASN A 1 235 ? 3.734 13.094 9.773 1.00 82.94 235 ASN A C 1
ATOM 1857 O O . ASN A 1 235 ? 3.856 12.005 10.345 1.00 82.94 235 ASN A O 1
ATOM 1861 N N . PRO A 1 236 ? 3.993 14.247 10.422 1.00 78.94 236 PRO A N 1
ATOM 1862 C CA . PRO A 1 236 ? 4.581 14.284 11.759 1.00 78.94 236 PRO A CA 1
ATOM 1863 C C . PRO A 1 236 ? 3.665 13.721 12.848 1.00 78.94 236 PRO A C 1
ATOM 1865 O O . PRO A 1 236 ? 4.146 13.343 13.917 1.00 78.94 236 PRO A O 1
ATOM 1868 N N . LEU A 1 237 ? 2.357 13.604 12.593 1.00 76.50 237 LEU A N 1
ATOM 1869 C CA . LEU A 1 237 ? 1.395 13.086 13.565 1.00 76.50 237 LEU A CA 1
ATOM 1870 C C . LEU A 1 237 ? 1.689 11.648 13.995 1.00 76.50 237 LEU A C 1
ATOM 1872 O O . LEU A 1 237 ? 1.242 11.267 15.072 1.00 76.50 237 LEU A O 1
ATOM 1876 N N . ILE A 1 238 ? 2.470 10.876 13.232 1.00 74.00 238 ILE A N 1
ATOM 1877 C CA . ILE A 1 238 ? 2.911 9.534 13.643 1.00 74.00 238 ILE A CA 1
ATOM 1878 C C . ILE A 1 238 ? 3.694 9.531 14.966 1.00 74.00 238 ILE A C 1
ATOM 1880 O O . ILE A 1 238 ? 3.634 8.552 15.705 1.00 74.00 238 ILE A O 1
ATOM 1884 N N . GLN A 1 239 ? 4.387 10.627 15.293 1.00 69.19 239 GLN A N 1
ATOM 1885 C CA . GLN A 1 239 ? 5.137 10.768 16.547 1.00 69.19 239 GLN A CA 1
ATOM 1886 C C . GLN A 1 239 ? 4.271 11.270 17.705 1.00 69.19 239 GLN A C 1
ATOM 1888 O O . GLN A 1 239 ? 4.533 10.943 18.861 1.00 69.19 239 GLN A O 1
ATOM 1893 N N . TYR A 1 240 ? 3.262 12.088 17.405 1.00 61.25 240 TYR A N 1
ATOM 1894 C CA . TYR A 1 240 ? 2.480 12.803 18.419 1.00 61.25 240 TYR A CA 1
ATOM 1895 C C . TYR A 1 240 ? 1.166 12.111 18.760 1.00 61.25 240 TYR A C 1
ATOM 1897 O O . TYR A 1 240 ? 0.687 12.197 19.891 1.00 61.25 240 TYR A O 1
ATOM 1905 N N . LYS A 1 241 ? 0.563 11.426 17.789 1.00 64.19 241 LYS A N 1
ATOM 1906 C CA . LYS A 1 241 ? -0.626 10.618 18.015 1.00 64.19 241 LYS A CA 1
ATOM 1907 C C . LYS A 1 241 ? -0.186 9.235 18.459 1.00 64.19 241 LYS A C 1
ATOM 1909 O O . LYS A 1 241 ? 0.709 8.631 17.877 1.00 64.19 241 LYS A O 1
ATOM 1914 N N . ASN A 1 242 ? -0.821 8.728 19.509 1.00 65.75 242 ASN A N 1
ATOM 1915 C CA . ASN A 1 242 ? -0.584 7.390 20.037 1.00 65.75 242 ASN A CA 1
ATOM 1916 C C . ASN A 1 242 ? -1.153 6.332 19.069 1.00 65.75 242 ASN A C 1
ATOM 1918 O O . ASN A 1 242 ? -2.169 5.707 19.358 1.00 65.75 242 ASN A O 1
ATOM 1922 N N . ILE A 1 243 ? -0.562 6.194 17.876 1.00 74.19 243 ILE A N 1
ATOM 1923 C CA . ILE A 1 243 ? -1.032 5.274 16.836 1.00 74.19 243 ILE A CA 1
ATOM 1924 C C . ILE A 1 243 ? -0.633 3.851 17.236 1.00 74.19 243 ILE A C 1
ATOM 1926 O O . ILE A 1 243 ? 0.560 3.534 17.171 1.00 74.19 243 ILE A O 1
ATOM 1930 N N . PRO A 1 244 ? -1.580 2.981 17.643 1.00 72.31 244 PRO A N 1
ATOM 1931 C CA . PRO A 1 244 ? -1.279 1.791 18.443 1.00 72.31 244 PRO A CA 1
ATOM 1932 C C . PRO A 1 244 ? -0.262 0.829 17.822 1.00 72.31 244 PRO A C 1
ATOM 1934 O O . PRO A 1 244 ? 0.495 0.185 18.548 1.00 72.31 244 PRO A O 1
ATOM 1937 N N . PHE A 1 245 ? -0.231 0.732 16.492 1.00 80.81 245 PHE A N 1
ATOM 1938 C CA . PHE A 1 245 ? 0.614 -0.210 15.756 1.00 80.81 245 PHE A CA 1
ATOM 1939 C C . PHE A 1 245 ? 2.060 0.258 15.579 1.00 80.81 245 PHE A C 1
ATOM 1941 O O . PHE A 1 245 ? 2.952 -0.580 15.482 1.00 80.81 245 PHE A O 1
ATOM 1948 N N . PHE A 1 246 ? 2.302 1.570 15.606 1.00 77.19 246 PHE A N 1
ATOM 1949 C CA . PHE A 1 246 ? 3.617 2.166 15.339 1.00 77.19 246 PHE A CA 1
ATOM 1950 C C . PHE A 1 246 ? 4.315 2.678 16.605 1.00 77.19 246 PHE A C 1
ATOM 1952 O O . PHE A 1 246 ? 5.384 3.276 16.528 1.00 77.19 246 PHE A O 1
ATOM 1959 N N . GLN A 1 247 ? 3.738 2.424 17.785 1.00 69.19 247 GLN A N 1
ATOM 1960 C CA . GLN A 1 247 ? 4.368 2.779 19.053 1.00 69.19 247 GLN A CA 1
ATOM 1961 C C . GLN A 1 247 ? 5.513 1.831 19.416 1.00 69.19 247 GLN A C 1
ATOM 1963 O O . GLN A 1 247 ? 5.330 0.613 19.563 1.00 69.19 247 GLN A O 1
ATOM 1968 N N . LEU A 1 248 ? 6.655 2.448 19.696 1.00 55.91 248 LEU A N 1
ATOM 1969 C CA . LEU A 1 248 ? 7.754 1.898 20.474 1.00 55.91 248 LEU A CA 1
ATOM 1970 C C . LEU A 1 248 ? 7.294 1.562 21.901 1.00 55.91 248 LEU A C 1
ATOM 1972 O O . LEU A 1 248 ? 6.607 2.365 22.535 1.00 55.91 248 LEU A O 1
ATOM 1976 N N . LYS A 1 249 ? 7.675 0.393 22.437 1.00 51.47 249 LYS A N 1
ATOM 1977 C CA . LYS A 1 249 ? 7.619 0.210 23.896 1.00 51.47 249 LYS A CA 1
ATOM 1978 C C . LYS A 1 249 ? 8.599 1.213 24.514 1.00 51.47 249 LYS A C 1
ATOM 1980 O O . LYS A 1 249 ? 9.748 1.269 24.084 1.00 51.47 249 LYS A O 1
ATOM 1985 N N . LYS A 1 250 ? 8.117 2.018 25.461 1.00 46.06 250 LYS A N 1
ATOM 1986 C CA . LYS A 1 250 ? 8.991 2.774 26.364 1.00 46.06 250 LYS A CA 1
ATOM 1987 C C . LYS A 1 250 ? 9.697 1.822 27.318 1.00 46.06 250 LYS A C 1
ATOM 1989 O O . LYS A 1 250 ? 9.063 0.801 27.675 1.00 46.06 250 LYS A O 1
#

pLDDT: mean 80.71, std 15.22, range [29.98, 98.0]

Secondary structure (DSSP, 8-state):
-----------HHHHHHHHHHHHHHHHTT---EE----TTS--EE-S--EEEEETTEEEE---TTPEEEEEESS-B-SEEEEEEESSEEEE-S-B-BS-TTT-EEEEEEE--TT-----EEE-TT--EE-SEEEESS-EEEEETTEE--GGGT--HHHH-S-EEEEEEEE-S-BSSTTTSEETTEE---TT--S---HHHHHHHBGGGSS-------TT-TTHHHHS-SEEEEE-THHHHS--TTTPPP-

Radius of gyration: 18.53 Å; chains: 1; bounding box: 51×46×50 Å

Foldseek 3Di:
DDPPDDPPDDDLVVLLVLLQVCLVVVCPPDDWDFPPDDPVWQDWDWPDRTWDDDPQEIDDDPCQAAETETDGPDATAAEHEYEYEQYEYEYEEAHHHPDLLGGEYEYFWYRYPVRHHQEYEYFLVYAHYAYAYEGAAADFYDDDHDTDFPVRPLDQVRQQAAHEYAYHYSHQADACQLPDDDPNAGHARPVDPDGRHSRNNLRRHPQNRGHHDDVDPPPDPCCVVNVRSYHYHHRPVLVVPPNPSRDDDD